Protein AF-A0A367YNB9-F1 (afdb_monomer_lite)

Structure (mmCIF, N/CA/C/O backbone):
data_AF-A0A367YNB9-F1
#
_entry.id   AF-A0A367YNB9-F1
#
loop_
_atom_site.group_PDB
_atom_site.id
_atom_site.type_symbol
_atom_site.label_atom_id
_atom_site.label_alt_id
_atom_site.label_comp_id
_atom_site.label_asym_id
_atom_site.label_entity_id
_atom_site.label_seq_id
_atom_site.pdbx_PDB_ins_code
_atom_site.Cartn_x
_atom_site.Cartn_y
_atom_site.Cartn_z
_atom_site.occupancy
_atom_site.B_iso_or_equiv
_atom_site.auth_seq_id
_atom_site.auth_comp_id
_atom_site.auth_asym_id
_atom_site.auth_atom_id
_atom_site.pdbx_PDB_model_num
ATOM 1 N N . MET A 1 1 ? 19.476 29.560 4.491 1.00 48.59 1 MET A N 1
ATOM 2 C CA . MET A 1 1 ? 20.152 30.150 5.664 1.00 48.59 1 MET A CA 1
ATOM 3 C C . MET A 1 1 ? 20.779 29.002 6.410 1.00 48.59 1 MET A C 1
ATOM 5 O O . MET A 1 1 ? 20.059 28.235 7.044 1.00 48.59 1 MET A O 1
ATOM 9 N N . ASP A 1 2 ? 22.082 28.832 6.227 1.00 73.50 2 ASP A N 1
ATOM 10 C CA . ASP A 1 2 ? 22.815 27.704 6.781 1.00 73.50 2 ASP A CA 1
ATOM 11 C C . ASP A 1 2 ? 22.924 27.875 8.285 1.00 73.50 2 ASP A C 1
ATOM 13 O O . ASP A 1 2 ? 23.473 28.854 8.784 1.00 73.50 2 ASP A O 1
ATOM 17 N N . LYS A 1 3 ? 22.369 26.911 9.021 1.00 81.62 3 LYS A N 1
ATOM 18 C CA . LYS A 1 3 ? 22.333 26.918 10.492 1.00 81.62 3 LYS A CA 1
ATOM 19 C C . LYS A 1 3 ? 23.737 26.996 11.117 1.00 81.62 3 LYS A C 1
ATOM 21 O O . LYS A 1 3 ? 23.858 27.280 12.303 1.00 81.62 3 LYS A O 1
ATOM 26 N N . TYR A 1 4 ? 24.772 26.754 10.316 1.00 80.88 4 TYR A N 1
ATOM 27 C CA . TYR A 1 4 ? 26.161 26.572 10.716 1.00 80.88 4 TYR A CA 1
ATOM 28 C C . TYR A 1 4 ? 27.065 27.775 10.402 1.00 80.88 4 TYR A C 1
ATOM 30 O O . TYR A 1 4 ? 28.207 27.803 10.844 1.00 80.88 4 TYR A O 1
ATOM 38 N N . SER A 1 5 ? 26.572 28.808 9.704 1.00 78.06 5 SER A N 1
ATOM 39 C CA . SER A 1 5 ? 27.396 29.952 9.274 1.00 78.06 5 SER A CA 1
ATOM 40 C C . SER A 1 5 ? 27.831 30.895 10.407 1.00 78.06 5 SER A C 1
ATOM 42 O O . SER A 1 5 ? 28.688 31.747 10.200 1.00 78.06 5 SER A O 1
ATOM 44 N N . GLY A 1 6 ? 27.206 30.794 11.585 1.00 81.00 6 GLY A N 1
ATOM 45 C CA . GLY A 1 6 ? 27.506 31.620 12.762 1.00 81.00 6 GLY A CA 1
ATOM 46 C C . GLY A 1 6 ? 28.424 30.955 13.791 1.00 81.00 6 GLY A C 1
ATOM 47 O O . GLY A 1 6 ? 28.689 31.554 14.832 1.00 81.00 6 GLY A O 1
ATOM 48 N N . LEU A 1 7 ? 28.871 29.724 13.537 1.00 83.19 7 LEU A N 1
ATOM 49 C CA . LEU A 1 7 ? 29.737 28.976 14.444 1.00 83.19 7 LEU A CA 1
ATOM 50 C C . LEU A 1 7 ? 31.201 29.109 13.981 1.00 83.19 7 LEU A C 1
ATOM 52 O O . LEU A 1 7 ? 31.482 28.813 12.818 1.00 83.19 7 LEU A O 1
ATOM 56 N N . PRO A 1 8 ? 32.136 29.555 14.844 1.00 80.56 8 PRO A N 1
ATOM 57 C CA . PRO A 1 8 ? 33.562 29.425 14.559 1.00 80.56 8 PRO A CA 1
ATOM 58 C C . PRO A 1 8 ? 33.951 27.934 14.536 1.00 80.56 8 PRO A C 1
ATOM 60 O O . PRO A 1 8 ? 33.336 27.132 15.235 1.00 80.56 8 PRO A O 1
ATOM 63 N N . ASP A 1 9 ? 34.954 27.581 13.730 1.00 72.38 9 ASP A N 1
ATOM 64 C CA . ASP A 1 9 ? 35.508 26.222 13.555 1.00 72.38 9 ASP A CA 1
ATOM 65 C C . ASP A 1 9 ? 34.656 25.199 12.769 1.00 72.38 9 ASP A C 1
ATOM 67 O O . ASP A 1 9 ? 34.918 23.999 12.839 1.00 72.38 9 ASP A O 1
ATOM 71 N N . ILE A 1 10 ? 33.679 25.638 11.962 1.00 78.88 10 ILE A N 1
ATOM 72 C CA . ILE A 1 10 ? 33.061 24.771 10.941 1.00 78.88 10 ILE A CA 1
ATOM 73 C C . ILE A 1 10 ? 33.754 24.993 9.597 1.00 78.88 10 ILE A C 1
ATOM 75 O O . ILE A 1 10 ? 33.619 26.051 8.980 1.00 78.88 10 ILE A O 1
ATOM 79 N N . ASP A 1 11 ? 34.491 23.977 9.151 1.00 76.19 11 ASP A N 1
ATOM 80 C CA . ASP A 1 11 ? 35.092 23.941 7.822 1.00 76.19 11 ASP A CA 1
ATOM 81 C C . ASP A 1 11 ? 34.001 23.723 6.761 1.00 76.19 11 ASP A C 1
ATOM 83 O O . ASP A 1 11 ? 33.435 22.640 6.647 1.00 76.19 11 ASP A O 1
ATOM 87 N N . GLN A 1 12 ? 33.678 24.782 6.015 1.00 74.44 12 GLN A N 1
ATOM 88 C CA . GLN A 1 12 ? 32.716 24.753 4.902 1.00 74.44 12 GLN A CA 1
ATOM 89 C C . GLN A 1 12 ? 33.376 24.393 3.561 1.00 74.44 12 GLN A C 1
ATOM 91 O O . GLN A 1 12 ? 32.679 24.250 2.560 1.00 74.44 12 GLN A O 1
ATOM 96 N N . ALA A 1 13 ? 34.711 24.320 3.514 1.00 76.38 13 ALA A N 1
ATOM 97 C CA . ALA A 1 13 ? 35.481 24.041 2.301 1.00 76.38 13 ALA A CA 1
ATOM 98 C C . ALA A 1 13 ? 36.065 22.619 2.282 1.00 76.38 13 ALA A C 1
ATOM 100 O O . ALA A 1 13 ? 36.524 22.158 1.235 1.00 76.38 13 ALA A O 1
ATOM 101 N N . GLY A 1 14 ? 36.068 21.937 3.428 1.00 79.00 14 GLY A N 1
ATOM 102 C CA . GLY A 1 14 ? 36.468 20.545 3.562 1.00 79.00 14 GLY A CA 1
ATOM 103 C C . GLY A 1 14 ? 35.518 19.587 2.844 1.00 79.00 14 GLY A C 1
ATOM 104 O O . GLY A 1 14 ? 34.318 19.826 2.723 1.00 79.00 14 GLY A O 1
ATOM 105 N N . GLN A 1 15 ? 36.068 18.473 2.368 1.00 81.00 15 GLN A N 1
ATOM 106 C CA . GLN A 1 15 ? 35.282 17.377 1.813 1.00 81.00 15 GLN A CA 1
ATOM 107 C C . GLN A 1 15 ? 34.388 16.772 2.908 1.00 81.00 15 GLN A C 1
ATOM 109 O O . GLN A 1 15 ? 34.887 16.324 3.938 1.00 81.00 15 GLN A O 1
ATOM 114 N N . GLU A 1 16 ? 33.071 16.751 2.682 1.00 81.94 16 GLU A N 1
ATOM 115 C CA . GLU A 1 16 ? 32.095 16.274 3.675 1.00 81.94 16 GLU A CA 1
ATOM 116 C C . GLU A 1 16 ? 32.156 14.752 3.890 1.00 81.94 16 GLU A C 1
ATOM 118 O O . GLU A 1 16 ? 31.913 14.269 4.996 1.00 81.94 16 GLU A O 1
ATOM 123 N N . VAL A 1 17 ? 32.495 13.991 2.842 1.00 86.50 17 VAL A N 1
ATOM 124 C CA . VAL A 1 17 ? 32.496 12.522 2.855 1.00 86.50 17 VAL A CA 1
ATOM 125 C C . VAL A 1 17 ? 33.832 11.992 2.335 1.00 86.50 17 VAL A C 1
ATOM 127 O O . VAL A 1 17 ? 34.177 12.187 1.169 1.00 86.50 17 VAL A O 1
ATOM 130 N N . PHE A 1 18 ? 34.578 11.306 3.205 1.00 86.38 18 PHE A N 1
ATOM 131 C CA . PHE A 1 18 ? 35.779 10.548 2.846 1.00 86.38 18 PHE A CA 1
ATOM 132 C C . PHE A 1 18 ? 35.412 9.071 2.711 1.00 86.38 18 PHE A C 1
ATOM 134 O O . PHE A 1 18 ? 35.395 8.335 3.698 1.00 86.38 18 PHE A O 1
ATOM 141 N N . GLU A 1 19 ? 35.105 8.651 1.489 1.00 84.38 19 GLU A N 1
ATOM 142 C CA . GLU A 1 19 ? 34.777 7.265 1.161 1.00 84.38 19 GLU A CA 1
ATOM 143 C C . GLU A 1 19 ? 35.883 6.603 0.332 1.00 84.38 19 GLU A C 1
ATOM 145 O O . GLU A 1 19 ? 36.639 7.257 -0.392 1.00 84.38 19 GLU A O 1
ATOM 150 N N . SER A 1 20 ? 36.021 5.284 0.482 1.00 84.06 20 SER A N 1
ATOM 151 C CA . SER A 1 20 ? 36.833 4.475 -0.426 1.00 84.06 20 SER A CA 1
ATOM 152 C C . SER A 1 20 ? 36.197 4.476 -1.814 1.00 84.06 20 SER A C 1
ATOM 154 O O . SER A 1 20 ? 34.976 4.441 -1.904 1.00 84.06 20 SER A O 1
ATOM 156 N N . SER A 1 21 ? 37.017 4.479 -2.874 1.00 82.19 21 SER A N 1
ATOM 157 C CA . SER A 1 21 ? 36.552 4.402 -4.268 1.00 82.19 21 SER A CA 1
ATOM 158 C C . SER A 1 21 ? 35.461 3.346 -4.424 1.00 82.19 21 SER A C 1
ATOM 160 O O . SER A 1 21 ? 35.687 2.193 -4.052 1.00 82.19 21 SER A O 1
ATOM 162 N N . ASP A 1 22 ? 34.329 3.742 -5.006 1.00 75.62 22 ASP A N 1
ATOM 163 C CA . ASP A 1 22 ? 33.218 2.850 -5.327 1.00 75.62 22 ASP A CA 1
ATOM 164 C C . ASP A 1 22 ? 33.636 1.946 -6.496 1.00 75.62 22 ASP A C 1
ATOM 166 O O . ASP A 1 22 ? 33.437 2.239 -7.673 1.00 75.62 22 ASP A O 1
ATOM 170 N N . VAL A 1 23 ? 34.407 0.908 -6.175 1.00 77.00 23 VAL A N 1
ATOM 171 C CA . VAL A 1 23 ? 34.697 -0.182 -7.098 1.00 77.00 23 VAL A CA 1
ATOM 172 C C . VAL A 1 23 ? 33.534 -1.140 -6.942 1.00 77.00 23 VAL A C 1
ATOM 174 O O . VAL A 1 23 ? 33.472 -1.866 -5.947 1.00 77.00 23 VAL A O 1
ATOM 177 N N . GLU A 1 24 ? 32.625 -1.127 -7.916 1.00 63.50 24 GLU A N 1
ATOM 178 C CA . GLU A 1 24 ? 31.589 -2.145 -8.034 1.00 63.50 24 GLU A CA 1
ATOM 179 C C . GLU A 1 24 ? 32.282 -3.508 -8.119 1.00 63.50 24 GLU A C 1
ATOM 181 O O . GLU A 1 24 ? 32.799 -3.931 -9.152 1.00 63.50 24 GLU A O 1
ATOM 186 N N . SER A 1 25 ? 32.360 -4.190 -6.979 1.00 65.25 25 SER A N 1
ATOM 187 C CA . SER A 1 25 ? 32.562 -5.626 -6.975 1.00 65.25 25 SER A CA 1
ATOM 188 C C . SER A 1 25 ? 31.221 -6.183 -7.407 1.00 65.25 25 SER A C 1
ATOM 190 O O . SER A 1 25 ? 30.333 -6.353 -6.575 1.00 65.25 25 SER A O 1
ATOM 192 N N . GLU A 1 26 ? 31.046 -6.360 -8.720 1.00 64.50 26 GLU A N 1
ATOM 193 C CA . GLU A 1 26 ? 29.946 -7.142 -9.276 1.00 64.50 26 GLU A CA 1
ATOM 194 C C . GLU A 1 26 ? 29.940 -8.475 -8.518 1.00 64.50 26 GLU A C 1
ATOM 196 O O . GLU A 1 26 ? 30.780 -9.354 -8.725 1.00 64.50 26 GLU A O 1
ATOM 201 N N . LEU A 1 27 ? 29.056 -8.578 -7.526 1.00 61.53 27 LEU A N 1
ATOM 202 C CA . LEU A 1 27 ? 28.733 -9.825 -6.867 1.00 61.53 27 LEU A CA 1
ATOM 203 C C . LEU A 1 27 ? 27.979 -10.621 -7.920 1.00 61.53 27 LEU A C 1
ATOM 205 O O . LEU A 1 27 ? 26.754 -10.545 -7.995 1.00 61.53 27 LEU A O 1
ATOM 209 N N . ASP A 1 28 ? 28.727 -11.344 -8.754 1.00 66.06 28 ASP A N 1
ATOM 210 C CA . ASP A 1 28 ? 28.178 -12.433 -9.545 1.00 66.06 28 ASP A CA 1
ATOM 211 C C . ASP A 1 28 ? 27.336 -13.268 -8.584 1.00 66.06 28 ASP A C 1
ATOM 213 O O . ASP A 1 28 ? 27.850 -13.852 -7.618 1.00 66.06 28 ASP A O 1
ATOM 217 N N . LEU A 1 29 ? 26.016 -13.245 -8.798 1.00 68.50 29 LEU A N 1
ATOM 218 C CA . LEU A 1 29 ? 25.096 -14.075 -8.039 1.00 68.50 29 LEU A CA 1
ATOM 219 C C . LEU A 1 29 ? 25.652 -15.499 -8.097 1.00 68.50 29 LEU A C 1
ATOM 221 O O . LEU A 1 29 ? 26.023 -15.940 -9.190 1.00 68.50 29 LEU A O 1
ATOM 225 N N . PRO A 1 30 ? 25.759 -16.206 -6.957 1.00 66.19 30 PRO A N 1
ATOM 226 C CA . PRO A 1 30 ? 26.297 -17.553 -6.945 1.00 66.19 30 PRO A CA 1
ATOM 227 C C . PRO A 1 30 ? 25.593 -18.367 -8.024 1.00 66.19 30 PRO A C 1
ATOM 229 O O . PRO A 1 30 ? 24.380 -18.564 -7.951 1.00 66.19 30 PRO A O 1
ATOM 232 N N . VAL A 1 31 ? 26.349 -18.777 -9.047 1.00 67.25 31 VAL A N 1
ATOM 233 C CA . VAL A 1 31 ? 25.836 -19.636 -10.111 1.00 67.25 31 VAL A CA 1
ATOM 234 C C . VAL A 1 31 ? 25.240 -20.848 -9.416 1.00 67.25 31 VAL A C 1
ATOM 236 O O . VAL A 1 31 ? 25.939 -21.544 -8.673 1.00 67.25 31 VAL A O 1
ATOM 239 N N . GLU A 1 32 ? 23.934 -21.033 -9.597 1.00 69.31 32 GLU A N 1
ATOM 240 C CA . GLU A 1 32 ? 23.189 -22.147 -9.030 1.00 69.31 32 GLU A CA 1
ATOM 241 C C . GLU A 1 32 ? 23.969 -23.432 -9.318 1.00 69.31 32 GLU A C 1
ATOM 243 O O . GLU A 1 32 ? 24.394 -23.670 -10.455 1.00 69.31 32 GLU A O 1
ATOM 248 N N . ALA A 1 33 ? 24.276 -24.188 -8.259 1.00 70.88 33 ALA A N 1
ATOM 249 C CA . ALA A 1 33 ? 25.186 -25.319 -8.357 1.00 70.88 33 ALA A CA 1
ATOM 250 C C . ALA A 1 33 ? 24.721 -26.247 -9.495 1.00 70.88 33 ALA A C 1
ATOM 252 O O . ALA A 1 33 ? 23.533 -26.576 -9.555 1.00 70.88 33 ALA A O 1
ATOM 253 N N . PRO A 1 34 ? 25.618 -26.657 -10.412 1.00 71.06 34 PRO A N 1
ATOM 254 C CA . PRO A 1 34 ? 25.225 -27.475 -11.549 1.00 71.06 34 PRO A CA 1
ATOM 255 C C . PRO A 1 34 ? 24.565 -28.759 -11.050 1.00 71.06 34 PRO A C 1
ATOM 257 O O . PRO A 1 34 ? 25.009 -29.340 -10.056 1.00 71.06 34 PRO A O 1
ATOM 260 N N . ALA A 1 35 ? 23.505 -29.185 -11.742 1.00 69.31 35 ALA A N 1
ATOM 261 C CA . ALA A 1 35 ? 22.754 -30.388 -11.404 1.00 69.31 35 ALA A CA 1
ATOM 262 C C . ALA A 1 35 ? 23.715 -31.564 -11.168 1.00 69.31 35 ALA A C 1
ATOM 264 O O . ALA A 1 35 ? 24.440 -31.988 -12.070 1.00 69.31 35 ALA A O 1
ATOM 265 N N . VAL A 1 36 ? 23.754 -32.049 -9.927 1.00 78.69 36 VAL A N 1
ATOM 266 C CA . VAL A 1 36 ? 24.626 -33.150 -9.518 1.00 78.69 36 VAL A CA 1
ATOM 267 C C . VAL A 1 36 ? 24.095 -34.440 -10.144 1.00 78.69 36 VAL A C 1
ATOM 269 O O . VAL A 1 36 ? 22.930 -34.785 -9.949 1.00 78.69 36 VAL A O 1
ATOM 272 N N . GLU A 1 37 ? 24.940 -35.167 -10.882 1.00 76.50 37 GLU A N 1
ATOM 273 C CA . GLU A 1 37 ? 24.600 -36.502 -11.391 1.00 76.50 37 GLU A CA 1
ATOM 274 C C . GLU A 1 37 ? 24.197 -37.419 -10.221 1.00 76.50 37 GLU A C 1
ATOM 276 O O . GLU A 1 37 ? 24.986 -37.667 -9.309 1.00 76.50 37 GLU A O 1
ATOM 281 N N . GLY A 1 38 ? 22.952 -37.907 -10.242 1.00 77.38 38 GLY A N 1
ATOM 282 C CA . GLY A 1 38 ? 22.366 -38.742 -9.185 1.00 77.38 38 GLY A CA 1
ATOM 283 C C . GLY A 1 38 ? 21.347 -38.038 -8.280 1.00 77.38 38 GLY A C 1
ATOM 284 O O . GLY A 1 38 ? 20.789 -38.695 -7.403 1.00 77.38 38 GLY A O 1
ATOM 285 N N . VAL A 1 39 ? 21.083 -36.742 -8.483 1.00 77.62 39 VAL A N 1
ATOM 286 C CA . VAL A 1 39 ? 19.990 -36.012 -7.821 1.00 77.62 39 VAL A CA 1
ATOM 287 C C . VAL A 1 39 ? 18.873 -35.736 -8.828 1.00 77.62 39 VAL A C 1
ATOM 289 O O . VAL A 1 39 ? 19.052 -34.944 -9.754 1.00 77.62 39 VAL A O 1
ATOM 292 N N . ASP A 1 40 ? 17.714 -36.367 -8.629 1.00 77.25 40 ASP A N 1
ATOM 293 C CA . ASP A 1 40 ? 16.501 -36.060 -9.390 1.00 77.25 40 ASP A CA 1
ATOM 294 C C . ASP A 1 40 ? 15.943 -34.704 -8.933 1.00 77.25 40 ASP A C 1
ATOM 296 O O . ASP A 1 40 ? 15.392 -34.566 -7.840 1.00 77.25 40 ASP A O 1
ATOM 300 N N . ASN A 1 41 ? 16.101 -33.684 -9.779 1.00 76.50 41 ASN A N 1
ATOM 301 C CA . ASN A 1 41 ? 15.554 -32.341 -9.568 1.00 76.50 41 ASN A CA 1
ATOM 302 C C . ASN A 1 41 ? 14.176 -32.212 -10.232 1.00 76.50 41 ASN A C 1
ATOM 304 O O . ASN A 1 41 ? 13.963 -31.364 -11.104 1.00 76.50 41 ASN A O 1
ATOM 308 N N . ASP A 1 42 ? 13.245 -33.083 -9.849 1.00 79.94 42 ASP A N 1
ATOM 309 C CA . ASP A 1 42 ? 11.884 -33.033 -10.372 1.00 79.94 42 ASP A CA 1
ATOM 310 C C . ASP A 1 42 ? 11.181 -31.755 -9.900 1.00 79.94 42 ASP A C 1
ATOM 312 O O . ASP A 1 42 ? 11.041 -31.480 -8.705 1.00 79.94 42 ASP A O 1
ATOM 316 N N . LYS A 1 43 ? 10.717 -30.950 -10.861 1.00 80.06 43 LYS A N 1
ATOM 317 C CA . LYS A 1 43 ? 9.913 -29.761 -10.573 1.00 80.06 43 LYS A CA 1
ATOM 318 C C . LYS A 1 43 ? 8.519 -30.201 -10.144 1.00 80.06 43 LYS A C 1
ATOM 320 O O . LYS A 1 43 ? 7.787 -30.817 -10.916 1.00 80.06 43 LYS A O 1
ATOM 325 N N . ILE A 1 44 ? 8.144 -29.853 -8.918 1.00 82.25 44 ILE A N 1
ATOM 326 C CA . ILE A 1 44 ? 6.800 -30.110 -8.406 1.00 82.25 44 ILE A CA 1
ATOM 327 C C . ILE A 1 44 ? 5.838 -29.117 -9.059 1.00 82.25 44 ILE A C 1
ATOM 329 O O . ILE A 1 44 ? 5.890 -27.917 -8.791 1.00 82.25 44 ILE A O 1
ATOM 333 N N . ASP A 1 45 ? 4.938 -29.625 -9.897 1.00 85.50 45 ASP A N 1
ATOM 334 C CA . ASP A 1 45 ? 3.799 -28.855 -10.388 1.00 85.50 45 ASP A CA 1
ATOM 335 C C . ASP A 1 45 ? 2.760 -28.728 -9.262 1.00 85.50 45 ASP A C 1
ATOM 337 O O . ASP A 1 45 ? 2.133 -29.709 -8.836 1.00 85.50 45 ASP A O 1
ATOM 341 N N . ILE A 1 46 ? 2.620 -27.506 -8.747 1.00 86.31 46 ILE A N 1
ATOM 342 C CA . ILE A 1 46 ? 1.749 -27.175 -7.616 1.00 86.31 46 ILE A CA 1
ATOM 343 C C . ILE A 1 46 ? 0.281 -27.418 -7.978 1.00 86.31 46 ILE A C 1
ATOM 345 O O . ILE A 1 46 ? -0.464 -27.937 -7.148 1.00 86.31 46 ILE A O 1
ATOM 349 N N . GLU A 1 47 ? -0.140 -27.129 -9.209 1.00 84.06 47 GLU A N 1
ATOM 350 C CA . GLU A 1 47 ? -1.540 -27.265 -9.624 1.00 84.06 47 GLU A CA 1
ATOM 351 C C . GLU A 1 47 ? -1.925 -28.737 -9.812 1.00 84.06 47 GLU A C 1
ATOM 353 O O . GLU A 1 47 ? -2.971 -29.197 -9.333 1.00 84.06 47 GLU A O 1
ATOM 358 N N . GLN A 1 48 ? -1.038 -29.537 -10.409 1.00 85.06 48 GLN A N 1
ATOM 359 C CA . GLN A 1 48 ? -1.233 -30.989 -10.477 1.00 85.06 48 GLN A CA 1
ATOM 360 C C . GLN A 1 48 ? -1.207 -31.640 -9.093 1.00 85.06 48 GLN A C 1
ATOM 362 O O . GLN A 1 48 ? -1.977 -32.560 -8.817 1.00 85.06 48 GLN A O 1
ATOM 367 N N . SER A 1 49 ? -0.345 -31.165 -8.199 1.00 83.50 49 SER A N 1
ATOM 368 C CA . SER A 1 49 ? -0.294 -31.666 -6.825 1.00 83.50 49 SER A CA 1
ATOM 369 C C . SER A 1 49 ? -1.576 -31.308 -6.073 1.00 83.50 49 SER A C 1
ATOM 371 O O . SER A 1 49 ? -2.194 -32.173 -5.453 1.00 83.50 49 SER A O 1
ATOM 373 N N . LYS A 1 50 ? -2.052 -30.067 -6.201 1.00 83.31 50 LYS A N 1
ATOM 374 C CA . LYS A 1 50 ? -3.292 -29.589 -5.585 1.00 83.31 50 LYS A CA 1
ATOM 375 C C . LYS A 1 50 ? -4.500 -30.402 -6.034 1.00 83.31 50 LYS A C 1
ATOM 377 O O . LYS A 1 50 ? -5.280 -30.829 -5.195 1.00 83.31 50 LYS A O 1
ATOM 382 N N . THR A 1 51 ? -4.636 -30.688 -7.326 1.00 79.88 51 THR A N 1
ATOM 383 C CA . THR A 1 51 ? -5.743 -31.517 -7.839 1.00 79.88 51 THR A CA 1
ATOM 384 C C . THR A 1 51 ? -5.673 -32.967 -7.356 1.00 79.88 51 THR A C 1
ATOM 386 O O . THR A 1 51 ? -6.703 -33.547 -7.002 1.00 79.88 51 THR A O 1
ATOM 389 N N . ARG A 1 52 ? -4.469 -33.550 -7.275 1.00 79.06 52 ARG A N 1
ATOM 390 C CA . ARG A 1 52 ? -4.255 -34.904 -6.733 1.00 79.06 52 ARG A CA 1
ATOM 391 C C . ARG A 1 52 ? -4.619 -35.002 -5.252 1.00 79.06 52 ARG A C 1
ATOM 393 O O . ARG A 1 52 ? -5.256 -35.976 -4.854 1.00 79.06 52 ARG A O 1
ATOM 400 N N . PHE A 1 53 ? -4.249 -34.004 -4.454 1.00 79.75 53 PHE A N 1
ATOM 401 C CA . PHE A 1 53 ? -4.481 -34.010 -3.009 1.00 79.75 53 PHE A CA 1
ATOM 402 C C . PHE A 1 53 ? -5.813 -33.380 -2.582 1.00 79.75 53 PHE A C 1
ATOM 404 O O . PHE A 1 53 ? -6.233 -33.622 -1.458 1.00 79.75 53 PHE A O 1
ATOM 411 N N . ALA A 1 54 ? -6.525 -32.669 -3.463 1.00 77.31 54 ALA A N 1
ATOM 412 C CA . ALA A 1 54 ? -7.808 -32.026 -3.146 1.00 77.31 54 ALA A CA 1
ATOM 413 C C . ALA A 1 54 ? -8.859 -32.993 -2.574 1.00 77.31 54 ALA A C 1
ATOM 415 O O . ALA A 1 54 ? -9.630 -32.614 -1.706 1.00 77.31 54 ALA A O 1
ATOM 416 N N . HIS A 1 55 ? -8.860 -34.248 -3.033 1.00 71.75 55 HIS A N 1
ATOM 417 C CA . HIS A 1 55 ? -9.841 -35.265 -2.630 1.00 71.75 55 HIS A CA 1
ATOM 418 C C . HIS A 1 55 ? -9.292 -36.247 -1.580 1.00 71.75 55 HIS A C 1
ATOM 420 O O . HIS A 1 55 ? -9.899 -37.289 -1.326 1.00 71.75 55 HIS A O 1
ATOM 426 N N . SER A 1 56 ? -8.098 -35.980 -1.045 1.00 78.44 56 SER A N 1
ATOM 427 C CA . SER A 1 56 ? -7.438 -36.825 -0.050 1.00 78.44 56 SER A CA 1
ATOM 428 C C . SER A 1 56 ? -7.663 -36.229 1.335 1.00 78.44 56 SER A C 1
ATOM 430 O O . SER A 1 56 ? -7.024 -35.243 1.689 1.00 78.44 56 SER A O 1
ATOM 432 N N . GLU A 1 57 ? -8.552 -36.830 2.123 1.00 71.62 57 GLU A N 1
ATOM 433 C CA . GLU A 1 57 ? -8.799 -36.414 3.506 1.00 71.62 57 GLU A CA 1
ATOM 434 C C . GLU A 1 57 ? -8.138 -37.392 4.486 1.00 71.62 57 GLU A C 1
ATOM 436 O O . GLU A 1 57 ? -8.106 -38.610 4.271 1.00 71.62 57 GLU A O 1
ATOM 441 N N . ILE A 1 58 ? -7.595 -36.847 5.575 1.00 72.44 58 ILE A N 1
ATOM 442 C CA . ILE A 1 58 ? -7.077 -37.619 6.704 1.00 72.44 58 ILE A CA 1
ATOM 443 C C . ILE A 1 58 ? -8.258 -37.877 7.649 1.00 72.44 58 ILE A C 1
ATOM 445 O O . ILE A 1 58 ? -8.706 -36.969 8.342 1.00 72.44 58 ILE A O 1
ATOM 449 N N . ILE A 1 59 ? -8.769 -39.112 7.661 1.00 64.19 59 ILE A N 1
ATOM 450 C CA . ILE A 1 59 ? -10.067 -39.465 8.276 1.00 64.19 59 ILE A CA 1
ATOM 451 C C . ILE A 1 59 ? -10.060 -39.378 9.807 1.00 64.19 59 ILE A C 1
ATOM 453 O O . ILE A 1 59 ? -11.095 -39.163 10.433 1.00 64.19 59 ILE A O 1
ATOM 457 N N . ASP A 1 60 ? -8.908 -39.586 10.434 1.00 62.50 60 ASP A N 1
ATOM 458 C CA . ASP A 1 60 ? -8.804 -39.658 11.887 1.00 62.50 60 ASP A CA 1
ATOM 459 C C . ASP A 1 60 ? -7.771 -38.633 12.355 1.00 62.50 60 ASP A C 1
ATOM 461 O O . ASP A 1 60 ? -6.722 -38.491 11.737 1.00 62.50 60 ASP A O 1
ATOM 465 N N . SER A 1 61 ? -8.074 -37.874 13.403 1.00 60.72 61 SER A N 1
ATOM 466 C CA . SER A 1 61 ? -7.128 -36.988 14.106 1.00 60.72 61 SER A CA 1
ATOM 467 C C . SER A 1 61 ? -7.066 -37.304 15.603 1.00 60.72 61 SER A C 1
ATOM 469 O O . SER A 1 61 ? -6.349 -36.638 16.344 1.00 60.72 61 SER A O 1
ATOM 471 N N . SER A 1 62 ? -7.813 -38.311 16.070 1.00 60.00 62 SER A N 1
ATOM 472 C CA . SER A 1 62 ? -8.097 -38.512 17.495 1.00 60.00 62 SER A CA 1
ATOM 473 C C . SER A 1 62 ? -7.605 -39.842 18.072 1.00 60.00 62 SER A C 1
ATOM 475 O O . SER A 1 62 ? -7.519 -39.959 19.293 1.00 60.00 62 SER A O 1
ATOM 477 N N . ALA A 1 63 ? -7.236 -40.823 17.240 1.00 58.47 63 ALA A N 1
ATOM 478 C CA . ALA A 1 63 ? -6.829 -42.158 17.697 1.00 58.47 63 ALA A CA 1
ATOM 479 C C . ALA A 1 63 ? -5.350 -42.517 17.435 1.00 58.47 63 ALA A C 1
ATOM 481 O O . ALA A 1 63 ? -5.010 -43.701 17.333 1.00 58.47 63 ALA A O 1
ATOM 482 N N . TYR A 1 64 ? -4.451 -41.531 17.333 1.00 62.47 64 TYR A N 1
ATOM 483 C CA . TYR A 1 64 ? -3.026 -41.808 17.126 1.00 62.47 64 TYR A CA 1
ATOM 484 C C . TYR A 1 64 ? -2.254 -41.876 18.436 1.00 62.47 64 TYR A C 1
ATOM 486 O O . TYR A 1 64 ? -2.193 -40.922 19.208 1.00 62.47 64 TYR A O 1
ATOM 494 N N . ASP A 1 65 ? -1.624 -43.025 18.643 1.00 61.75 65 ASP A N 1
ATOM 495 C CA . ASP A 1 65 ? -0.700 -43.275 19.732 1.00 61.75 65 ASP A CA 1
ATOM 496 C C . ASP A 1 65 ? 0.723 -43.369 19.159 1.00 61.75 65 ASP A C 1
ATOM 498 O O . ASP A 1 65 ? 1.070 -44.348 18.497 1.00 61.75 65 ASP A O 1
ATOM 502 N N . PHE A 1 66 ? 1.540 -42.335 19.387 1.00 66.69 66 PHE A N 1
ATOM 503 C CA . PHE A 1 66 ? 2.965 -42.318 19.030 1.00 66.69 66 PHE A CA 1
ATOM 504 C C . PHE A 1 66 ? 3.855 -42.940 20.122 1.00 66.69 66 PHE A C 1
ATOM 506 O O . PHE A 1 66 ? 5.079 -42.869 20.024 1.00 66.69 66 PHE A O 1
ATOM 513 N N . LEU A 1 67 ? 3.287 -43.586 21.151 1.00 69.44 67 LEU A N 1
ATOM 514 C CA . LEU A 1 67 ? 4.032 -44.199 22.262 1.00 69.44 67 LEU A CA 1
ATOM 515 C C . LEU A 1 67 ? 4.788 -45.490 21.870 1.00 69.44 67 LEU A C 1
ATOM 517 O O . LEU A 1 67 ? 5.201 -46.257 22.737 1.00 69.44 67 LEU A O 1
ATOM 521 N N . GLY A 1 68 ? 5.015 -45.734 20.574 1.00 61.41 68 GLY A N 1
ATOM 522 C CA . GLY A 1 68 ? 5.962 -46.746 20.092 1.00 61.41 68 GLY A CA 1
ATOM 523 C C . GLY A 1 68 ? 5.508 -48.199 20.253 1.00 61.41 68 GLY A C 1
ATOM 524 O O . GLY A 1 68 ? 6.341 -49.107 20.255 1.00 61.41 68 GLY A O 1
ATOM 525 N N . ASN A 1 69 ? 4.202 -48.456 20.382 1.00 68.12 69 ASN A N 1
ATOM 526 C CA . ASN A 1 69 ? 3.686 -49.821 20.445 1.00 68.12 69 ASN A CA 1
ATOM 527 C C . ASN A 1 69 ? 3.739 -50.496 19.060 1.00 68.12 69 ASN A C 1
ATOM 529 O O . ASN A 1 69 ? 2.836 -50.346 18.240 1.00 68.12 69 ASN A O 1
ATOM 533 N N . VAL A 1 70 ? 4.776 -51.305 18.834 1.00 62.00 70 VAL A N 1
ATOM 534 C CA . VAL A 1 70 ? 5.024 -52.110 17.616 1.00 62.00 70 VAL A CA 1
ATOM 535 C C . VAL A 1 70 ? 3.898 -53.081 17.225 1.00 62.00 70 VAL A C 1
ATOM 537 O O . VAL A 1 70 ? 3.927 -53.639 16.132 1.00 62.00 70 VAL A O 1
ATOM 540 N N . SER A 1 71 ? 2.887 -53.278 18.077 1.00 67.19 71 SER A N 1
ATOM 541 C CA . SER A 1 71 ? 1.731 -54.138 17.780 1.00 67.19 71 SER A CA 1
ATOM 542 C C . SER A 1 71 ? 0.700 -53.477 16.854 1.00 67.19 71 SER A C 1
ATOM 544 O O . SER A 1 71 ? -0.175 -54.165 16.330 1.00 67.19 71 SER A O 1
ATOM 546 N N . ARG A 1 72 ? 0.764 -52.152 16.665 1.00 60.88 72 ARG A N 1
ATOM 547 C CA . ARG A 1 72 ? -0.116 -51.397 15.766 1.00 60.88 72 ARG A CA 1
ATOM 548 C C . ARG A 1 72 ? 0.745 -50.554 14.825 1.00 60.88 72 ARG A C 1
ATOM 550 O O . ARG A 1 72 ? 1.339 -49.573 15.261 1.00 60.88 72 ARG A O 1
ATOM 557 N N . LEU A 1 73 ? 0.819 -50.915 13.540 1.00 58.06 73 LEU A N 1
ATOM 558 C CA . LEU A 1 73 ? 1.317 -49.991 12.514 1.00 58.06 73 LEU A CA 1
ATOM 559 C C . LEU A 1 73 ? 0.258 -48.902 12.307 1.00 58.06 73 LEU A C 1
ATOM 561 O O . LEU A 1 73 ? -0.578 -48.996 11.414 1.00 58.06 73 LEU A O 1
ATOM 565 N N . ASN A 1 74 ? 0.262 -47.902 13.182 1.00 62.84 74 ASN A N 1
ATOM 566 C CA . ASN A 1 74 ? -0.637 -46.763 13.098 1.00 62.84 74 ASN A CA 1
ATOM 567 C C . ASN A 1 74 ? 0.075 -45.612 12.380 1.00 62.84 74 ASN A C 1
ATOM 569 O O . ASN A 1 74 ? 1.066 -45.079 12.872 1.00 62.84 74 ASN A O 1
ATOM 573 N N . GLY A 1 75 ? -0.451 -45.237 11.217 1.00 65.12 75 GLY A N 1
ATOM 574 C CA . GLY A 1 75 ? -0.158 -43.985 10.524 1.00 65.12 75 GLY A CA 1
ATOM 575 C C . GLY A 1 75 ? -1.469 -43.305 10.130 1.00 65.12 75 GLY A C 1
ATOM 576 O O . GLY A 1 75 ? -2.542 -43.880 10.319 1.00 65.12 75 GLY A O 1
ATOM 577 N N . TYR A 1 76 ? -1.391 -42.094 9.579 1.00 67.94 76 TYR A N 1
ATOM 578 C CA . TYR A 1 76 ? -2.569 -41.403 9.056 1.00 67.94 76 TYR A CA 1
ATOM 579 C C . TYR A 1 76 ? -3.242 -42.245 7.965 1.00 67.94 76 TYR A C 1
ATOM 581 O O . TYR A 1 76 ? -2.607 -42.598 6.969 1.00 67.94 76 TYR A O 1
ATOM 589 N N . HIS A 1 77 ? -4.522 -42.579 8.147 1.00 65.81 77 HIS A N 1
ATOM 590 C CA . HIS A 1 77 ? -5.296 -43.251 7.107 1.00 65.81 77 HIS A CA 1
ATOM 591 C C . HIS A 1 77 ? -5.880 -42.198 6.163 1.00 65.81 77 HIS A C 1
ATOM 593 O O . HIS A 1 77 ? -6.759 -41.424 6.545 1.00 65.81 77 HIS A O 1
ATOM 599 N N . VAL A 1 78 ? -5.352 -42.156 4.940 1.00 71.75 78 VAL A N 1
ATOM 600 C CA . VAL A 1 78 ? -5.851 -41.292 3.868 1.00 71.75 78 VAL A CA 1
ATOM 601 C C . VAL A 1 78 ? -6.889 -42.077 3.078 1.00 71.75 78 VAL A C 1
ATOM 603 O O . VAL A 1 78 ? -6.555 -43.102 2.479 1.00 71.75 78 VAL A O 1
ATOM 606 N N . SER A 1 79 ? -8.133 -41.601 3.048 1.00 71.56 79 SER A N 1
ATOM 607 C CA . SER A 1 79 ? -9.118 -42.081 2.076 1.00 71.56 79 SER A CA 1
ATOM 608 C C . SER A 1 79 ? -9.383 -41.023 1.030 1.00 71.56 79 SER A C 1
ATOM 610 O O . SER A 1 79 ? -9.422 -39.829 1.326 1.00 71.56 79 SER A O 1
ATOM 612 N N . ARG A 1 80 ? -9.651 -41.488 -0.187 1.00 70.81 80 ARG A N 1
ATOM 613 C CA . ARG A 1 80 ? -10.250 -40.645 -1.206 1.00 70.81 80 ARG A CA 1
ATOM 614 C C . ARG A 1 80 ? -11.738 -40.525 -0.901 1.00 70.81 80 ARG A C 1
ATOM 616 O O . ARG A 1 80 ? -12.447 -41.527 -0.971 1.00 70.81 80 ARG A O 1
ATOM 623 N N . VAL A 1 81 ? -12.178 -39.333 -0.522 1.00 70.56 81 VAL A N 1
ATOM 624 C CA . VAL A 1 81 ? -13.595 -39.054 -0.281 1.00 70.56 81 VAL A CA 1
ATOM 625 C C . VAL A 1 81 ? -14.237 -38.699 -1.618 1.00 70.56 81 VAL A C 1
ATOM 627 O O . VAL A 1 81 ? -13.677 -37.929 -2.402 1.00 70.56 81 VAL A O 1
ATOM 630 N N . ASP A 1 82 ? -15.385 -39.312 -1.908 1.00 67.75 82 ASP A N 1
ATOM 631 C CA . ASP A 1 82 ? -16.188 -38.921 -3.060 1.00 67.75 82 ASP A CA 1
ATOM 632 C C . ASP A 1 82 ? -16.767 -37.525 -2.815 1.00 67.75 82 ASP A C 1
ATOM 634 O O . ASP A 1 82 ? -17.300 -37.232 -1.747 1.00 67.75 82 ASP A O 1
ATOM 638 N N . GLU A 1 83 ? -16.664 -36.681 -3.835 1.00 70.06 83 GLU A N 1
ATOM 639 C CA . GLU A 1 83 ? -17.133 -35.297 -3.847 1.00 70.06 83 GLU A CA 1
ATOM 640 C C . GLU A 1 83 ? -18.521 -35.137 -3.202 1.00 70.06 83 GLU A C 1
ATOM 642 O O . GLU A 1 83 ? -19.493 -35.810 -3.586 1.00 70.06 83 GLU A O 1
ATOM 647 N N . THR A 1 84 ? -18.623 -34.213 -2.244 1.00 77.38 84 THR A N 1
ATOM 648 C CA . THR A 1 84 ? -19.900 -33.902 -1.588 1.00 77.38 84 THR A CA 1
ATOM 649 C C . THR A 1 84 ? -20.899 -33.330 -2.597 1.00 77.38 84 THR A C 1
ATOM 651 O O . THR A 1 84 ? -20.528 -32.803 -3.644 1.00 77.38 84 THR A O 1
ATOM 654 N N . VAL A 1 85 ? -22.203 -33.415 -2.312 1.00 76.38 85 VAL A N 1
ATOM 655 C CA . VAL A 1 85 ? -23.230 -32.880 -3.229 1.00 76.38 85 VAL A CA 1
ATOM 656 C C . VAL A 1 85 ? -23.024 -31.380 -3.484 1.00 76.38 85 VAL A C 1
ATOM 658 O O . VAL A 1 85 ? -23.195 -30.929 -4.610 1.00 76.38 85 VAL A O 1
ATOM 661 N N . GLU A 1 86 ? -22.608 -30.620 -2.471 1.00 75.81 86 GLU A N 1
ATOM 662 C CA . GLU A 1 86 ? -22.345 -29.180 -2.578 1.00 75.81 86 GLU A CA 1
ATOM 663 C C . GLU A 1 86 ? -21.089 -28.865 -3.402 1.00 75.81 86 GLU A C 1
ATOM 665 O O . GLU A 1 86 ? -21.102 -27.978 -4.260 1.00 75.81 86 GLU A O 1
ATOM 670 N N . GLU A 1 87 ? -20.022 -29.636 -3.205 1.00 75.50 87 GLU A N 1
ATOM 671 C CA . GLU A 1 87 ? -18.797 -29.523 -3.995 1.00 75.50 87 GLU A CA 1
ATOM 672 C C . GLU A 1 87 ? -19.046 -29.904 -5.460 1.00 75.50 87 GLU A C 1
ATOM 674 O O . GLU A 1 87 ? -18.640 -29.179 -6.366 1.00 75.50 87 GLU A O 1
ATOM 679 N N . LYS A 1 88 ? -19.851 -30.946 -5.697 1.00 80.88 88 LYS A N 1
ATOM 680 C CA . LYS A 1 88 ? -20.293 -31.371 -7.030 1.00 80.88 88 LYS A CA 1
ATOM 681 C C . LYS A 1 88 ? -21.092 -30.302 -7.742 1.00 80.88 88 LYS A C 1
ATOM 683 O O . LYS A 1 88 ? -20.862 -30.056 -8.925 1.00 80.88 88 LYS A O 1
ATOM 688 N N . LEU A 1 89 ? -22.002 -29.642 -7.031 1.00 80.56 89 LEU A N 1
ATOM 689 C CA . LEU A 1 89 ? -22.735 -28.501 -7.571 1.00 80.56 89 LEU A CA 1
ATOM 690 C C . LEU A 1 89 ? -21.780 -27.347 -7.906 1.00 80.56 89 LEU A C 1
ATOM 692 O O . LEU A 1 89 ? -21.921 -26.753 -8.970 1.00 80.56 89 LEU A O 1
ATOM 696 N N . SER A 1 90 ? -20.773 -27.090 -7.069 1.00 76.88 90 SER A N 1
ATOM 697 C CA . SER A 1 90 ? -19.785 -26.022 -7.280 1.00 76.88 90 SER A CA 1
ATOM 698 C C . SER A 1 90 ? -18.850 -26.297 -8.466 1.00 76.88 90 SER A C 1
ATOM 700 O O . SER A 1 90 ? -18.596 -25.407 -9.284 1.00 76.88 90 SER A O 1
ATOM 702 N N . ARG A 1 91 ? -18.387 -27.541 -8.642 1.00 82.12 91 ARG A N 1
ATOM 703 C CA . ARG A 1 91 ? -17.624 -27.935 -9.833 1.00 82.12 91 ARG A CA 1
ATOM 704 C C . ARG A 1 91 ? -18.477 -27.788 -11.086 1.00 82.12 91 ARG A C 1
ATOM 706 O O . ARG A 1 91 ? -18.041 -27.147 -12.032 1.00 82.12 91 ARG A O 1
ATOM 713 N N . ILE A 1 92 ? -19.707 -28.305 -11.076 1.00 84.12 92 ILE A N 1
ATOM 714 C CA . ILE A 1 92 ? -20.624 -28.194 -12.221 1.00 84.12 92 ILE A CA 1
ATOM 715 C C . ILE A 1 92 ? -20.896 -26.724 -12.570 1.00 84.12 92 ILE A C 1
ATOM 717 O O . ILE A 1 92 ? -20.930 -26.394 -13.752 1.00 84.12 92 ILE A O 1
ATOM 721 N N . THR A 1 93 ? -21.034 -25.822 -11.587 1.00 83.31 93 THR A N 1
ATOM 722 C CA . THR A 1 93 ? -21.172 -24.386 -11.885 1.00 83.31 93 THR A CA 1
ATOM 723 C C . THR A 1 93 ? -19.955 -23.815 -12.600 1.00 83.31 93 THR A C 1
ATOM 725 O O . THR A 1 93 ? -20.129 -23.079 -13.567 1.00 83.31 93 THR A O 1
ATOM 728 N N . ARG A 1 94 ? -18.741 -24.179 -12.169 1.00 83.06 94 ARG A N 1
ATOM 729 C CA . ARG A 1 94 ? -17.505 -23.683 -12.781 1.00 83.06 94 ARG A CA 1
ATOM 730 C C . ARG A 1 94 ? -17.318 -24.224 -14.196 1.00 83.06 94 ARG A C 1
ATOM 732 O O . ARG A 1 94 ? -16.998 -23.461 -15.092 1.00 83.06 94 ARG A O 1
ATOM 739 N N . GLU A 1 95 ? -17.578 -25.510 -14.408 1.00 83.44 95 GLU A N 1
ATOM 740 C CA . GLU A 1 95 ? -17.500 -26.141 -15.734 1.00 83.44 95 GLU A CA 1
ATOM 741 C C . GLU A 1 95 ? -18.524 -25.530 -16.709 1.00 83.44 95 GLU A C 1
ATOM 743 O O . GLU A 1 95 ? -18.219 -25.300 -17.874 1.00 83.44 95 GLU A O 1
ATOM 748 N N . LEU A 1 96 ? -19.740 -25.204 -16.245 1.00 81.81 96 LEU A N 1
ATOM 749 C CA . LEU A 1 96 ? -20.736 -24.501 -17.066 1.00 81.81 96 LEU A CA 1
ATOM 750 C C . LEU A 1 96 ? -20.300 -23.071 -17.419 1.00 81.81 96 LEU A C 1
ATOM 752 O O . LEU A 1 96 ? -20.581 -22.602 -18.522 1.00 81.81 96 LEU A O 1
ATOM 756 N N . GLU A 1 97 ? -19.625 -22.381 -16.500 1.00 79.69 97 GLU A N 1
ATOM 757 C CA . GLU A 1 97 ? -19.060 -21.051 -16.737 1.00 79.69 97 GLU A CA 1
ATOM 758 C C . GLU A 1 97 ? -17.877 -21.100 -17.714 1.00 79.69 97 GLU A C 1
ATOM 760 O O . GLU A 1 97 ? -17.806 -20.284 -18.631 1.00 79.69 97 GLU A O 1
ATOM 765 N N . GLU A 1 98 ? -17.012 -22.106 -17.596 1.00 82.75 98 GLU A N 1
ATOM 766 C CA . GLU A 1 98 ? -15.902 -22.357 -18.518 1.00 82.75 98 GLU A CA 1
ATOM 767 C C . GLU A 1 98 ? -16.402 -22.679 -19.934 1.00 82.75 98 GLU A C 1
ATOM 769 O O . GLU A 1 98 ? -15.961 -22.055 -20.898 1.00 82.75 98 GLU A O 1
ATOM 774 N N . ILE A 1 99 ? -17.406 -23.554 -20.075 1.00 78.38 99 ILE A N 1
ATOM 775 C CA . ILE A 1 99 ? -18.036 -23.862 -21.373 1.00 78.38 99 ILE A CA 1
ATOM 776 C C . ILE A 1 99 ? -18.669 -22.609 -21.991 1.00 78.38 99 ILE A C 1
ATOM 778 O O . ILE A 1 99 ? -18.606 -22.413 -23.204 1.00 78.38 99 ILE A O 1
ATOM 782 N N . LYS A 1 100 ? -19.258 -21.734 -21.168 1.00 76.50 100 LYS A N 1
ATOM 783 C CA . LYS A 1 100 ? -19.822 -20.457 -21.623 1.00 76.50 100 LYS A CA 1
ATOM 784 C C . LYS A 1 100 ? -18.749 -19.482 -22.116 1.00 76.50 100 LYS A C 1
ATOM 786 O O . LYS A 1 100 ? -19.027 -18.718 -23.033 1.00 76.50 100 LYS A O 1
ATOM 791 N N . LEU A 1 101 ? -17.565 -19.488 -21.506 1.00 75.19 101 LEU A N 1
ATOM 792 C CA . LEU A 1 101 ? -16.417 -18.672 -21.917 1.00 75.19 101 LEU A CA 1
ATOM 793 C C . LEU A 1 101 ? -15.721 -19.230 -23.167 1.00 75.19 101 LEU A C 1
ATOM 795 O O . LEU A 1 101 ? -15.150 -18.462 -23.936 1.00 75.19 101 LEU A O 1
ATOM 799 N N . GLN A 1 102 ? -15.761 -20.549 -23.370 1.00 73.00 102 GLN A N 1
ATOM 800 C CA . GLN A 1 102 ? -15.074 -21.225 -24.471 1.00 73.00 102 GLN A CA 1
ATOM 801 C C . GLN A 1 102 ? -15.909 -21.310 -25.761 1.00 73.00 102 GLN A C 1
ATOM 803 O O . GLN A 1 102 ? -15.332 -21.359 -26.848 1.00 73.00 102 GLN A O 1
ATOM 808 N N . ASP A 1 103 ? -17.244 -21.325 -25.665 1.00 64.88 103 ASP A N 1
ATOM 809 C CA . ASP A 1 103 ? -18.148 -21.487 -26.810 1.00 64.88 103 ASP A CA 1
ATOM 810 C C . ASP A 1 103 ? -19.030 -20.238 -27.031 1.00 64.88 103 ASP A C 1
ATOM 812 O O . ASP A 1 103 ? -20.146 -20.129 -26.523 1.00 64.88 103 ASP A O 1
ATOM 816 N N . ASP A 1 104 ? -18.558 -19.303 -27.866 1.00 59.91 104 ASP A N 1
ATOM 817 C CA . ASP A 1 104 ? -19.350 -18.169 -28.389 1.00 59.91 104 ASP A CA 1
ATOM 818 C C . ASP A 1 104 ? -20.499 -18.622 -29.331 1.00 59.91 104 ASP A C 1
ATOM 820 O O . ASP A 1 104 ? -21.289 -17.811 -29.833 1.00 59.91 104 ASP A O 1
ATOM 824 N N . ALA A 1 105 ? -20.629 -19.927 -29.613 1.00 60.16 105 ALA A N 1
ATOM 825 C CA . ALA A 1 105 ? -21.666 -20.459 -30.487 1.00 60.16 105 ALA A CA 1
ATOM 826 C C . ALA A 1 105 ? -23.047 -20.478 -29.798 1.00 60.16 105 ALA A C 1
ATOM 828 O O . ALA A 1 105 ? -23.315 -21.217 -28.851 1.00 60.16 105 ALA A O 1
ATOM 829 N N . SER A 1 106 ? -24.005 -19.732 -30.363 1.00 60.06 106 SER A N 1
ATOM 830 C CA . SER A 1 106 ? -25.354 -19.482 -29.814 1.00 60.06 106 SER A CA 1
ATOM 831 C C . SER A 1 106 ? -26.257 -20.712 -29.580 1.00 60.06 106 SER A C 1
ATOM 833 O O . SER A 1 106 ? -27.406 -20.564 -29.161 1.00 60.06 106 SER A O 1
ATOM 835 N N . LYS A 1 107 ? -25.799 -21.931 -29.891 1.00 64.19 107 LYS A N 1
ATOM 836 C CA . LYS A 1 107 ? -26.560 -23.172 -29.672 1.00 64.19 107 LYS A CA 1
ATOM 837 C C . LYS A 1 107 ? -26.333 -23.747 -28.272 1.00 64.19 107 LYS A C 1
ATOM 839 O O . LYS A 1 107 ? -27.293 -24.229 -27.672 1.00 64.19 107 LYS A O 1
ATOM 844 N N . THR A 1 108 ? -25.114 -23.646 -27.749 1.00 62.06 108 THR A N 1
ATOM 845 C CA . THR A 1 108 ? -24.723 -24.211 -26.448 1.00 62.06 108 THR A CA 1
ATOM 846 C C . THR A 1 108 ? -25.146 -23.298 -25.299 1.00 62.06 108 THR A C 1
ATOM 848 O O . THR A 1 108 ? -25.599 -23.777 -24.263 1.00 62.06 108 THR A O 1
ATOM 851 N N . THR A 1 109 ? -25.150 -21.977 -25.509 1.00 68.88 109 THR A N 1
ATOM 852 C CA . THR A 1 109 ? -25.557 -20.978 -24.502 1.00 68.88 109 THR A CA 1
ATOM 853 C C . THR A 1 109 ? -26.988 -21.170 -23.993 1.00 68.88 109 THR A C 1
ATOM 855 O O . THR A 1 109 ? -27.241 -21.042 -22.798 1.00 68.88 109 THR A O 1
ATOM 858 N N . ASN A 1 110 ? -27.929 -21.548 -24.866 1.00 74.12 110 ASN A N 1
ATOM 859 C CA . ASN A 1 110 ? -29.308 -21.841 -24.460 1.00 74.12 110 ASN A CA 1
ATOM 860 C C . ASN A 1 110 ? -29.402 -23.084 -23.563 1.00 74.12 110 ASN A C 1
ATOM 862 O O . ASN A 1 110 ? -30.184 -23.095 -22.616 1.00 74.12 110 ASN A O 1
ATOM 866 N N . GLN A 1 111 ? -28.602 -24.117 -23.840 1.00 75.50 111 GLN A N 1
ATOM 867 C CA . GLN A 1 111 ? -28.555 -25.331 -23.021 1.00 75.50 111 GLN A CA 1
ATOM 868 C C . GLN A 1 111 ? -27.852 -25.070 -21.683 1.00 75.50 111 GLN A C 1
ATOM 870 O O . GLN A 1 111 ? -28.334 -25.518 -20.648 1.00 75.50 111 GLN A O 1
ATOM 875 N N . VAL A 1 112 ? -26.775 -24.282 -21.683 1.00 78.56 112 VAL A N 1
ATOM 876 C CA . VAL A 1 112 ? -26.061 -23.864 -20.467 1.00 78.56 112 VAL A CA 1
ATOM 877 C C . VAL A 1 112 ? -26.969 -23.043 -19.549 1.00 78.56 112 VAL A C 1
ATOM 879 O O . VAL A 1 112 ? -27.037 -23.331 -18.358 1.00 78.56 112 VAL A O 1
ATOM 882 N N . ASN A 1 113 ? -27.746 -22.099 -20.091 1.00 78.06 113 ASN A N 1
ATOM 883 C CA . ASN A 1 113 ? -28.712 -21.326 -19.303 1.00 78.06 113 ASN A CA 1
ATOM 884 C C . ASN A 1 113 ? -29.803 -22.223 -18.690 1.00 78.06 113 ASN A C 1
ATOM 886 O O . ASN A 1 113 ? -30.102 -22.099 -17.506 1.00 78.06 113 ASN A O 1
ATOM 890 N N . GLN A 1 114 ? -30.341 -23.183 -19.455 1.00 82.12 114 GLN A N 1
ATOM 891 C CA . GLN A 1 114 ? -31.312 -24.156 -18.934 1.00 82.12 114 GLN A CA 1
ATOM 892 C C . GLN A 1 114 ? -30.723 -25.017 -17.808 1.00 82.12 114 GLN A C 1
ATOM 894 O O . GLN A 1 114 ? -31.393 -25.278 -16.809 1.00 82.12 114 GLN A O 1
ATOM 899 N N . LEU A 1 115 ? -29.468 -25.452 -17.943 1.00 80.62 115 LEU A N 1
ATOM 900 C CA . LEU A 1 115 ? -28.773 -26.221 -16.909 1.00 80.62 115 LEU A CA 1
ATOM 901 C C . LEU A 1 115 ? -28.504 -25.377 -15.657 1.00 80.62 115 LEU A C 1
ATOM 903 O O . LEU A 1 115 ? -28.627 -25.882 -14.541 1.00 80.62 115 LEU A O 1
ATOM 907 N N . GLN A 1 116 ? -28.212 -24.088 -15.824 1.00 79.94 116 GLN A N 1
ATOM 908 C CA . GLN A 1 116 ? -28.011 -23.159 -14.718 1.00 79.94 116 GLN A CA 1
ATOM 909 C C . GLN A 1 116 ? -29.314 -22.876 -13.953 1.00 79.94 116 GLN A C 1
ATOM 911 O O . GLN A 1 116 ? -29.304 -22.831 -12.723 1.00 79.94 116 GLN A O 1
ATOM 916 N N . ASP A 1 117 ? -30.451 -22.789 -14.648 1.00 81.94 117 ASP A N 1
ATOM 917 C CA . ASP A 1 117 ? -31.774 -22.667 -14.023 1.00 81.94 117 ASP A CA 1
ATOM 918 C C . ASP A 1 117 ? -32.139 -23.908 -13.193 1.00 81.94 117 ASP A C 1
ATOM 920 O O . ASP A 1 117 ? -32.607 -23.791 -12.056 1.00 81.94 117 ASP A O 1
ATOM 924 N N . VAL A 1 118 ? -31.871 -25.108 -13.719 1.00 82.12 118 VAL A N 1
ATOM 925 C CA . VAL A 1 118 ? -32.083 -26.373 -12.991 1.00 82.12 118 VAL A CA 1
ATOM 926 C C . VAL A 1 118 ? -31.179 -26.460 -11.757 1.00 82.12 118 VAL A C 1
ATOM 928 O O . VAL A 1 118 ? -31.620 -26.910 -10.697 1.00 82.12 118 VAL A O 1
ATOM 931 N N . LEU A 1 119 ? -29.935 -25.987 -11.857 1.00 79.25 119 LEU A N 1
ATOM 932 C CA . LEU A 1 119 ? -28.997 -25.949 -10.736 1.00 79.25 119 LEU A CA 1
ATOM 933 C C . LEU A 1 119 ? -29.464 -24.985 -9.639 1.00 79.25 119 LEU A C 1
ATOM 935 O O . LEU A 1 119 ? -29.458 -25.344 -8.460 1.00 79.25 119 LEU A O 1
ATOM 939 N N . ASN A 1 120 ? -29.936 -23.796 -10.016 1.00 79.94 120 ASN A N 1
ATOM 940 C CA . ASN A 1 120 ? -30.500 -22.822 -9.081 1.00 79.94 120 ASN A CA 1
ATOM 941 C C . ASN A 1 120 ? -31.735 -23.379 -8.357 1.00 79.94 120 ASN A C 1
ATOM 943 O O . ASN A 1 120 ? -31.888 -23.179 -7.150 1.00 79.94 120 ASN A O 1
ATOM 947 N N . LEU A 1 121 ? -32.588 -24.130 -9.058 1.00 82.12 121 LEU A N 1
ATOM 948 C CA . LEU A 1 121 ? -33.727 -24.820 -8.454 1.00 82.12 121 LEU A CA 1
ATOM 949 C C . LEU A 1 121 ? -33.276 -25.861 -7.415 1.00 82.12 121 LEU A C 1
ATOM 951 O O . LEU A 1 121 ? -33.822 -25.896 -6.310 1.00 82.12 121 LEU A O 1
ATOM 955 N N . LEU A 1 122 ? -32.257 -26.667 -7.735 1.00 74.69 122 LEU A N 1
ATOM 956 C CA . LEU A 1 122 ? -31.696 -27.654 -6.807 1.00 74.69 122 LEU A CA 1
ATOM 957 C C . LEU A 1 122 ? -31.095 -26.987 -5.563 1.00 74.69 122 LEU A C 1
ATOM 959 O O . LEU A 1 122 ? -31.423 -27.377 -4.442 1.00 74.69 122 LEU A O 1
ATOM 963 N N . LYS A 1 123 ? -30.288 -25.936 -5.744 1.00 76.31 123 LYS A N 1
ATOM 964 C CA . LYS A 1 123 ? -29.671 -25.180 -4.644 1.00 76.31 123 LYS A CA 1
ATOM 965 C C . LYS A 1 123 ? -30.720 -24.583 -3.704 1.00 76.31 123 LYS A C 1
ATOM 967 O O . LYS A 1 123 ? -30.615 -24.722 -2.487 1.00 76.31 123 LYS A O 1
ATOM 972 N N . ASN A 1 124 ? -31.768 -23.978 -4.262 1.00 72.69 124 ASN A N 1
ATOM 973 C CA . ASN A 1 124 ? -32.858 -23.397 -3.477 1.00 72.69 124 ASN A CA 1
ATOM 974 C C . ASN A 1 124 ? -33.661 -24.470 -2.727 1.00 72.69 124 ASN A C 1
ATOM 976 O O . ASN A 1 124 ? -34.029 -24.264 -1.572 1.00 72.69 124 ASN A O 1
ATOM 980 N N . SER A 1 125 ? -33.891 -25.634 -3.343 1.00 70.56 125 SER A N 1
ATOM 981 C CA . SER A 1 125 ? -34.565 -26.757 -2.679 1.00 70.56 125 SER A CA 1
ATOM 982 C C . SER A 1 125 ? -33.766 -27.306 -1.488 1.00 70.56 125 SER A C 1
ATOM 984 O O . SER A 1 125 ? -34.346 -27.653 -0.460 1.00 70.56 125 SER A O 1
ATOM 986 N N . GLN A 1 126 ? -32.434 -27.302 -1.583 1.00 65.06 126 GLN A N 1
ATOM 987 C CA . GLN A 1 126 ? -31.537 -27.747 -0.518 1.00 65.06 126 GLN A CA 1
ATOM 988 C C . GLN A 1 126 ? -31.434 -26.716 0.620 1.00 65.06 126 GLN A C 1
ATOM 990 O O . GLN A 1 126 ? -31.433 -27.090 1.793 1.00 65.06 126 GLN A O 1
ATOM 995 N N . ALA A 1 127 ? -31.445 -25.419 0.295 1.00 59.34 127 ALA A N 1
ATOM 996 C CA . ALA A 1 127 ? -31.498 -24.337 1.282 1.00 59.34 127 ALA A CA 1
ATOM 997 C C . ALA A 1 127 ? -32.800 -24.352 2.109 1.00 59.34 127 ALA A C 1
ATOM 999 O O . ALA A 1 127 ? -32.775 -24.108 3.314 1.00 59.34 127 ALA A O 1
ATOM 1000 N N . LEU A 1 128 ? -33.932 -24.698 1.484 1.00 57.69 128 LEU A N 1
ATOM 1001 C CA . LEU A 1 128 ? -35.227 -24.839 2.159 1.00 57.69 128 LEU A CA 1
ATOM 1002 C C . LEU A 1 128 ? -35.286 -26.054 3.099 1.00 57.69 128 LEU A C 1
ATOM 1004 O O . LEU A 1 128 ? -35.957 -25.991 4.126 1.00 57.69 128 LEU A O 1
ATOM 1008 N N . ALA A 1 129 ? -34.579 -27.141 2.783 1.00 57.62 129 ALA A N 1
ATOM 1009 C CA . ALA A 1 129 ? -34.544 -28.343 3.619 1.00 57.62 129 ALA A CA 1
ATOM 1010 C C . ALA A 1 129 ? -33.670 -28.178 4.879 1.00 57.62 129 ALA A C 1
ATOM 1012 O O . ALA A 1 129 ? -33.981 -28.754 5.920 1.00 57.62 129 ALA A O 1
ATOM 1013 N N . ASN A 1 130 ? -32.612 -27.363 4.808 1.00 55.19 130 ASN A N 1
ATOM 1014 C CA . ASN A 1 130 ? -31.684 -27.132 5.924 1.00 55.19 130 ASN A CA 1
ATOM 1015 C C . ASN A 1 130 ? -32.109 -25.975 6.853 1.00 55.19 130 ASN A C 1
ATOM 1017 O O . ASN A 1 130 ? -31.547 -25.806 7.935 1.00 55.19 130 ASN A O 1
ATOM 1021 N N . GLY A 1 131 ? -33.124 -25.194 6.471 1.00 47.19 131 GLY A N 1
ATOM 1022 C CA . GLY A 1 131 ? -33.676 -24.080 7.248 1.00 47.19 131 GLY A CA 1
ATOM 1023 C C . GLY A 1 131 ? -34.651 -24.515 8.346 1.00 47.19 131 GLY A C 1
ATOM 1024 O O . GLY A 1 131 ? -35.828 -24.158 8.321 1.00 47.19 131 GLY A O 1
ATOM 1025 N N . SER A 1 132 ? -34.180 -25.280 9.331 1.00 40.56 132 SER A N 1
ATOM 1026 C CA . SER A 1 132 ? -34.940 -25.585 10.549 1.00 40.56 132 SER A CA 1
ATOM 1027 C C . SER A 1 132 ? -35.077 -24.339 11.442 1.00 40.56 132 SER A C 1
ATOM 1029 O O . SER A 1 132 ? -34.200 -24.040 12.245 1.00 40.56 132 SER A O 1
ATOM 1031 N N . VAL A 1 133 ? -36.208 -23.642 11.298 1.00 47.47 133 VAL A N 1
ATOM 1032 C CA . VAL A 1 133 ? -36.993 -22.936 12.335 1.00 47.47 133 VAL A CA 1
ATOM 1033 C C . VAL A 1 133 ? -36.193 -22.353 13.517 1.00 47.47 133 VAL A C 1
ATOM 1035 O O . VAL A 1 133 ? -36.098 -22.961 14.583 1.00 47.47 133 VAL A O 1
ATOM 1038 N N . LEU A 1 134 ? -35.735 -21.104 13.383 1.00 41.97 134 LEU A N 1
ATOM 1039 C CA . LEU A 1 134 ? -35.395 -20.262 14.533 1.00 41.97 134 LEU A CA 1
ATOM 1040 C C . LEU A 1 134 ? -36.537 -19.277 14.822 1.00 41.97 134 LEU A C 1
ATOM 1042 O O . LEU A 1 134 ? -36.765 -18.294 14.126 1.00 41.97 134 LEU A O 1
ATOM 1046 N N . ARG A 1 135 ? -37.281 -19.660 15.860 1.00 39.25 135 ARG A N 1
ATOM 1047 C CA . ARG A 1 135 ? -38.157 -18.912 16.769 1.00 39.25 135 ARG A CA 1
ATOM 1048 C C . ARG A 1 135 ? -38.219 -17.383 16.567 1.00 39.25 135 ARG A C 1
ATOM 1050 O O . ARG A 1 135 ? -37.308 -16.649 16.934 1.00 39.25 135 ARG A O 1
ATOM 1057 N N . ALA A 1 136 ? -39.369 -16.913 16.086 1.00 42.41 136 ALA A N 1
ATOM 1058 C CA . ALA A 1 136 ? -39.730 -15.507 15.891 1.00 42.41 136 ALA A CA 1
ATOM 1059 C C . ALA A 1 136 ? -40.068 -14.756 17.204 1.00 42.41 136 ALA A C 1
ATOM 1061 O O . ALA A 1 136 ? -41.130 -14.152 17.321 1.00 42.41 136 ALA A O 1
ATOM 1062 N N . GLU A 1 137 ? -39.179 -14.792 18.200 1.00 43.50 137 GLU A N 1
ATOM 1063 C CA . GLU A 1 137 ? -39.306 -14.031 19.459 1.00 43.50 137 GLU A CA 1
ATOM 1064 C C . GLU A 1 137 ? -37.965 -13.393 19.858 1.00 43.50 137 GLU A C 1
ATOM 1066 O O . GLU A 1 137 ? -37.489 -13.530 20.983 1.00 43.50 137 GLU A O 1
ATOM 1071 N N . CYS A 1 138 ? -37.337 -12.674 18.928 1.00 43.06 138 CYS A N 1
ATOM 1072 C CA . CYS A 1 138 ? -36.283 -11.717 19.252 1.00 43.06 138 CYS A CA 1
ATOM 1073 C C . CYS A 1 138 ? -36.725 -10.346 18.743 1.00 43.06 138 CYS A C 1
ATOM 1075 O O . CYS A 1 138 ? -36.904 -10.129 17.547 1.00 43.06 138 CYS A O 1
ATOM 1077 N N . ILE A 1 139 ? -36.975 -9.441 19.686 1.00 48.69 139 ILE A N 1
ATOM 1078 C CA . ILE A 1 139 ? -37.294 -8.036 19.440 1.00 48.69 139 ILE A CA 1
ATOM 1079 C C . ILE A 1 139 ? -36.137 -7.432 18.640 1.00 48.69 139 ILE A C 1
ATOM 1081 O O . ILE A 1 139 ? -34.988 -7.483 19.072 1.00 48.69 139 ILE A O 1
ATOM 1085 N N . ASN A 1 140 ? -36.445 -6.891 17.464 1.00 49.53 140 ASN A N 1
ATOM 1086 C CA . ASN A 1 140 ? -35.456 -6.419 16.504 1.00 49.53 140 ASN A CA 1
ATOM 1087 C C . ASN A 1 140 ? -35.022 -4.983 16.858 1.00 49.53 140 ASN A C 1
ATOM 1089 O O . ASN A 1 140 ? -35.600 -4.000 16.381 1.00 49.53 140 ASN A O 1
ATOM 1093 N N . ILE A 1 141 ? -34.040 -4.872 17.758 1.00 52.31 141 ILE A N 1
ATOM 1094 C CA . ILE A 1 141 ? -33.461 -3.600 18.234 1.00 52.31 141 ILE A CA 1
ATOM 1095 C C . ILE A 1 141 ? -32.754 -2.849 17.084 1.00 52.31 141 ILE A C 1
ATOM 1097 O O . ILE A 1 141 ? -32.654 -1.623 17.119 1.00 52.31 141 ILE A O 1
ATOM 1101 N N . ASP A 1 142 ? -32.377 -3.553 16.014 1.00 48.66 142 ASP A N 1
ATOM 1102 C CA . ASP A 1 142 ? -31.721 -2.981 14.830 1.00 48.66 142 ASP A CA 1
ATOM 1103 C C . ASP A 1 142 ? -32.590 -1.947 14.092 1.00 48.66 142 ASP A C 1
ATOM 1105 O O . ASP A 1 142 ? -32.074 -0.982 13.530 1.00 48.66 142 ASP A O 1
ATOM 1109 N N . SER A 1 143 ? -33.921 -2.054 14.188 1.00 53.56 143 SER A N 1
ATOM 1110 C CA . SER A 1 143 ? -34.852 -1.101 13.558 1.00 53.56 143 SER A CA 1
ATOM 1111 C C . SER A 1 143 ? -34.849 0.301 14.187 1.00 53.56 143 SER A C 1
ATOM 1113 O O . SER A 1 143 ? -35.322 1.260 13.574 1.00 53.56 143 SER A O 1
ATOM 1115 N N . VAL A 1 144 ? -34.314 0.450 15.405 1.00 55.19 144 VAL A N 1
ATOM 1116 C CA . VAL A 1 144 ? -34.259 1.738 16.118 1.00 55.19 144 VAL A CA 1
ATOM 1117 C C . VAL A 1 144 ? -33.024 2.553 15.711 1.00 55.19 144 VAL A C 1
ATOM 1119 O O . VAL A 1 144 ? -33.055 3.782 15.773 1.00 55.19 144 VAL A O 1
ATOM 1122 N N . PHE A 1 145 ? -31.965 1.899 15.227 1.00 52.62 145 PHE A N 1
ATOM 1123 C CA . PHE A 1 145 ? -30.697 2.549 14.872 1.00 52.62 145 PHE A CA 1
ATOM 1124 C C . PHE A 1 145 ? -30.511 2.801 13.367 1.00 52.62 145 PHE A C 1
ATOM 1126 O O . PHE A 1 145 ? -29.563 3.473 12.967 1.00 52.62 145 PHE A O 1
ATOM 1133 N N . GLU A 1 146 ? -31.436 2.350 12.519 1.00 50.94 146 GLU A N 1
ATOM 1134 C CA . GLU A 1 146 ? -31.259 2.352 11.059 1.00 50.94 146 GLU A CA 1
ATOM 1135 C C . GLU A 1 146 ? -31.438 3.723 10.365 1.00 50.94 146 GLU A C 1
ATOM 1137 O O . GLU A 1 146 ? -31.270 3.830 9.153 1.00 50.94 146 GLU A O 1
ATOM 1142 N N . LYS A 1 147 ? -31.773 4.806 11.088 1.00 49.56 147 LYS A N 1
ATOM 1143 C CA . LYS A 1 147 ? -32.215 6.071 10.457 1.00 49.56 147 LYS A CA 1
ATOM 1144 C C . LYS A 1 147 ? -31.224 7.245 10.457 1.00 49.56 147 LYS A C 1
ATOM 1146 O O . LYS A 1 147 ? -31.632 8.354 10.121 1.00 49.56 147 LYS A O 1
ATOM 1151 N N . VAL A 1 148 ? -29.946 7.058 10.801 1.00 53.38 148 VAL A N 1
ATOM 1152 C CA . VAL A 1 148 ? -28.995 8.197 10.920 1.00 53.38 148 VAL A CA 1
ATOM 1153 C C . VAL A 1 148 ? -27.847 8.187 9.899 1.00 53.38 148 VAL A C 1
ATOM 1155 O O . VAL A 1 148 ? -27.098 9.155 9.815 1.00 53.38 148 VAL A O 1
ATOM 1158 N N . ILE A 1 149 ? -27.745 7.185 9.024 1.00 51.12 149 ILE A N 1
ATOM 1159 C CA . ILE A 1 149 ? -26.760 7.203 7.931 1.00 51.12 149 ILE A CA 1
ATOM 1160 C C . ILE A 1 149 ? -27.520 7.038 6.611 1.00 51.12 149 ILE A C 1
ATOM 1162 O O . ILE A 1 149 ? -28.130 5.989 6.410 1.00 51.12 149 ILE A O 1
ATOM 1166 N N . PRO A 1 150 ? -27.545 8.037 5.704 1.00 52.06 150 PRO A N 1
ATOM 1167 C CA . PRO A 1 150 ? -28.079 7.804 4.370 1.00 52.06 150 PRO A CA 1
ATOM 1168 C C . PRO A 1 150 ? -27.263 6.674 3.723 1.00 52.06 150 PRO A C 1
ATOM 1170 O O . PRO A 1 150 ? -26.030 6.728 3.771 1.00 52.06 150 PRO A O 1
ATOM 1173 N N . PRO A 1 151 ? -27.905 5.650 3.138 1.00 48.53 151 PRO A N 1
ATOM 1174 C CA . PRO A 1 151 ? -27.193 4.557 2.501 1.00 48.53 151 PRO A CA 1
ATOM 1175 C C . PRO A 1 151 ? -26.426 5.132 1.311 1.00 48.53 151 PRO A C 1
ATOM 1177 O O . PRO A 1 151 ? -27.006 5.450 0.275 1.00 48.53 151 PRO A O 1
ATOM 1180 N N . GLN A 1 152 ? -25.110 5.299 1.456 1.00 53.31 152 GLN A N 1
ATOM 1181 C CA . GLN A 1 152 ? -24.245 5.384 0.289 1.00 53.31 152 GLN A CA 1
ATOM 1182 C C . GLN A 1 152 ? -24.463 4.096 -0.496 1.00 53.31 152 GLN A C 1
ATOM 1184 O O . GLN A 1 152 ? -24.305 3.012 0.062 1.00 53.31 152 GLN A O 1
ATOM 1189 N N . GLU A 1 153 ? -24.887 4.222 -1.752 1.00 51.84 153 GLU A N 1
ATOM 1190 C CA . GLU A 1 153 ? -25.272 3.104 -2.607 1.00 51.84 153 GLU A CA 1
ATOM 1191 C C . GLU A 1 153 ? -24.205 1.990 -2.567 1.00 51.84 153 GLU A C 1
ATOM 1193 O O . GLU A 1 153 ? -23.125 2.160 -3.147 1.00 51.84 153 GLU A O 1
ATOM 1198 N N . PRO A 1 154 ? -24.470 0.840 -1.912 1.00 56.81 154 PRO A N 1
ATOM 1199 C CA . PRO A 1 154 ? -23.479 -0.226 -1.728 1.00 56.81 154 PRO A CA 1
ATOM 1200 C C . PRO A 1 154 ? -22.983 -0.801 -3.065 1.00 56.81 154 PRO A C 1
ATOM 1202 O O . PRO A 1 154 ? -21.871 -1.326 -3.150 1.00 56.81 154 PRO A O 1
ATOM 1205 N N . ASN A 1 155 ? -23.768 -0.617 -4.131 1.00 61.12 155 ASN A N 1
ATOM 1206 C CA . ASN A 1 155 ? -23.414 -0.991 -5.495 1.00 61.12 155 ASN A CA 1
ATOM 1207 C C . ASN A 1 155 ? -22.182 -0.245 -6.018 1.00 61.12 155 ASN A C 1
ATOM 1209 O O . ASN A 1 155 ? -21.350 -0.860 -6.674 1.00 61.12 155 ASN A O 1
ATOM 1213 N N . THR A 1 156 ? -22.007 1.040 -5.694 1.00 67.06 156 THR A N 1
ATOM 1214 C CA . THR A 1 156 ? -20.867 1.823 -6.204 1.00 67.06 156 THR A CA 1
ATOM 1215 C C . THR A 1 156 ? -19.539 1.341 -5.625 1.00 67.06 156 THR A C 1
ATOM 1217 O O . THR A 1 156 ? -18.543 1.252 -6.338 1.00 67.06 156 THR A O 1
ATOM 1220 N N . ARG A 1 157 ? -19.509 0.961 -4.341 1.00 74.06 157 ARG A N 1
ATOM 1221 C CA . ARG A 1 157 ? -18.301 0.434 -3.691 1.00 74.06 157 ARG A CA 1
ATOM 1222 C C . ARG A 1 157 ? -17.921 -0.937 -4.240 1.00 74.06 157 ARG A C 1
ATOM 1224 O O . ARG A 1 157 ? -16.747 -1.160 -4.516 1.00 74.06 157 ARG A O 1
ATOM 1231 N N . LEU A 1 158 ? -18.902 -1.820 -4.438 1.00 79.12 158 LEU A N 1
ATOM 1232 C CA . LEU A 1 158 ? -18.673 -3.132 -5.043 1.00 79.12 158 LEU A CA 1
ATOM 1233 C C . LEU A 1 158 ? -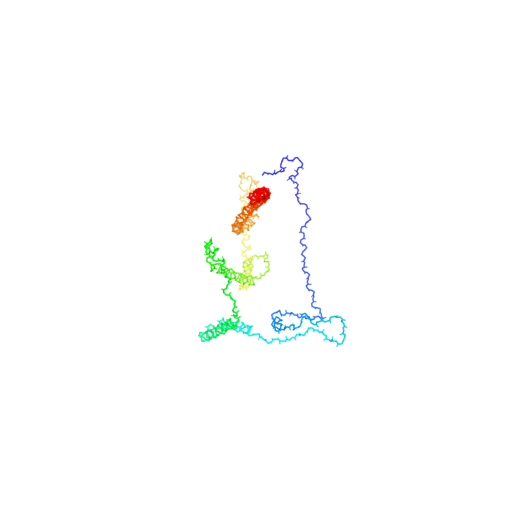18.203 -3.002 -6.500 1.00 79.12 158 LEU A C 1
ATOM 1235 O O . LEU A 1 158 ? -17.231 -3.646 -6.879 1.00 79.12 158 LEU A O 1
ATOM 1239 N N . GLN A 1 159 ? -18.818 -2.112 -7.284 1.00 83.38 159 GLN A N 1
ATOM 1240 C CA . GLN A 1 159 ? -18.399 -1.809 -8.658 1.00 83.38 159 GLN A CA 1
ATOM 1241 C C . GLN A 1 159 ? -16.982 -1.225 -8.710 1.00 83.38 159 GLN A C 1
ATOM 1243 O O . GLN A 1 159 ? -16.185 -1.626 -9.547 1.00 83.38 159 GLN A O 1
ATOM 1248 N N . ASN A 1 160 ? -16.623 -0.324 -7.791 1.00 84.94 160 ASN A N 1
ATOM 1249 C CA . ASN A 1 160 ? -15.271 0.235 -7.721 1.00 84.94 160 ASN A CA 1
ATOM 1250 C C . ASN A 1 160 ? -14.218 -0.820 -7.354 1.00 84.94 160 ASN A C 1
ATOM 1252 O O . ASN A 1 160 ? -13.122 -0.789 -7.903 1.00 84.94 160 ASN A O 1
ATOM 1256 N N . LEU A 1 161 ? -14.545 -1.761 -6.463 1.00 87.31 161 LEU A N 1
ATOM 1257 C CA . LEU A 1 161 ? -13.663 -2.884 -6.135 1.00 87.31 161 LEU A CA 1
ATOM 1258 C C . LEU A 1 161 ? -13.513 -3.845 -7.317 1.00 87.31 161 LEU A C 1
ATOM 1260 O O . LEU A 1 161 ? -12.400 -4.261 -7.611 1.00 87.31 161 LEU A O 1
ATOM 1264 N N . GLN A 1 162 ? -14.596 -4.143 -8.036 1.00 89.19 162 GLN A N 1
ATOM 1265 C CA . GLN A 1 162 ? -14.537 -4.944 -9.263 1.00 89.19 162 GLN A CA 1
ATOM 1266 C C . GLN A 1 162 ? -13.697 -4.256 -10.347 1.00 89.19 162 GLN A C 1
ATOM 1268 O O . GLN A 1 162 ? -12.868 -4.903 -10.978 1.00 89.19 162 GLN A O 1
ATOM 1273 N N . ASN A 1 163 ? -13.841 -2.938 -10.511 1.00 90.00 163 ASN A N 1
ATOM 1274 C CA . ASN A 1 163 ? -13.018 -2.155 -11.431 1.00 90.00 163 ASN A CA 1
ATOM 1275 C C . ASN A 1 163 ? -11.538 -2.153 -11.021 1.00 90.00 163 ASN A C 1
ATOM 1277 O O . ASN A 1 163 ? -10.676 -2.229 -11.888 1.00 90.00 163 ASN A O 1
ATOM 1281 N N . LEU A 1 164 ? -11.236 -2.078 -9.719 1.00 93.56 164 LEU A N 1
ATOM 1282 C CA . LEU A 1 164 ? -9.868 -2.189 -9.208 1.00 93.56 164 LEU A CA 1
ATOM 1283 C C . LEU A 1 164 ? -9.295 -3.569 -9.527 1.00 93.56 164 LEU A C 1
ATOM 1285 O O . LEU A 1 164 ? -8.222 -3.644 -10.104 1.00 93.56 164 LEU A O 1
ATOM 1289 N N . VAL A 1 165 ? -10.022 -4.644 -9.220 1.00 92.56 165 VAL A N 1
ATOM 1290 C CA . VAL A 1 165 ? -9.577 -6.017 -9.507 1.00 92.56 165 VAL A CA 1
ATOM 1291 C C . VAL A 1 165 ? -9.327 -6.213 -11.005 1.00 92.56 165 VAL A C 1
ATOM 1293 O O . VAL A 1 165 ? -8.293 -6.755 -11.374 1.00 92.56 165 VAL A O 1
ATOM 1296 N N . ALA A 1 166 ? -10.204 -5.700 -11.871 1.00 93.12 166 ALA A N 1
ATOM 1297 C CA . ALA A 1 166 ? -9.999 -5.744 -13.319 1.00 93.12 166 ALA A CA 1
ATOM 1298 C C . ALA A 1 166 ? -8.774 -4.925 -13.777 1.00 93.12 166 ALA A C 1
ATOM 1300 O O . ALA A 1 166 ? -8.086 -5.306 -14.724 1.00 93.12 166 ALA A O 1
ATOM 1301 N N . LEU A 1 167 ? -8.488 -3.791 -13.124 1.00 93.12 167 LEU A N 1
ATOM 1302 C CA . LEU A 1 167 ? -7.286 -2.997 -13.393 1.00 93.12 167 LEU A CA 1
ATOM 1303 C C . LEU A 1 167 ? -6.014 -3.704 -12.921 1.00 93.12 167 LEU A C 1
ATOM 1305 O O . LEU A 1 167 ? -5.028 -3.657 -13.646 1.00 93.12 167 LEU A O 1
ATOM 1309 N N . GLU A 1 168 ? -6.041 -4.370 -11.768 1.00 92.56 168 GLU A N 1
ATOM 1310 C CA . GLU A 1 168 ? -4.930 -5.177 -11.245 1.00 92.56 168 GLU A CA 1
ATOM 1311 C C . GLU A 1 168 ? -4.669 -6.403 -12.121 1.00 92.56 168 GLU A C 1
ATOM 1313 O O . GLU A 1 168 ? -3.527 -6.686 -12.456 1.00 92.56 168 GLU A O 1
ATOM 1318 N N . GLU A 1 169 ? -5.711 -7.100 -12.580 1.00 93.88 169 GLU A N 1
ATOM 1319 C CA . GLU A 1 169 ? -5.561 -8.218 -13.517 1.00 93.88 169 GLU A CA 1
ATOM 1320 C C . GLU A 1 169 ? -4.934 -7.750 -14.835 1.00 93.88 169 GLU A C 1
ATOM 1322 O O . GLU A 1 169 ? -3.998 -8.366 -15.350 1.00 93.88 169 GLU A O 1
ATOM 1327 N N . ARG A 1 170 ? -5.394 -6.608 -15.358 1.00 94.31 170 ARG A N 1
ATOM 1328 C CA . ARG A 1 170 ? -4.805 -5.996 -16.550 1.00 94.31 170 ARG A CA 1
ATOM 1329 C C . ARG A 1 170 ? -3.369 -5.529 -16.306 1.00 94.31 170 ARG A C 1
ATOM 1331 O O . ARG A 1 170 ? -2.548 -5.652 -17.212 1.00 94.31 170 ARG A O 1
ATOM 1338 N N . LEU A 1 171 ? -3.070 -4.975 -15.134 1.00 91.56 171 LEU A N 1
ATOM 1339 C CA . LEU A 1 171 ? -1.721 -4.559 -14.757 1.00 91.56 171 LEU A CA 1
ATOM 1340 C C . LEU A 1 171 ? -0.801 -5.777 -14.684 1.00 91.56 171 LEU A C 1
ATOM 1342 O O . LEU A 1 171 ? 0.231 -5.774 -15.339 1.00 91.56 171 LEU A O 1
ATOM 1346 N N . ASN A 1 172 ? -1.234 -6.850 -14.028 1.00 90.81 172 ASN A N 1
ATOM 1347 C CA . ASN A 1 172 ? -0.515 -8.115 -13.954 1.00 90.81 172 ASN A CA 1
ATOM 1348 C C . ASN A 1 172 ? -0.278 -8.723 -15.349 1.00 90.81 172 ASN A C 1
ATOM 1350 O O . ASN A 1 172 ? 0.813 -9.201 -15.645 1.00 90.81 172 ASN A O 1
ATOM 1354 N N . ALA A 1 173 ? -1.251 -8.651 -16.263 1.00 92.56 173 ALA A N 1
ATOM 1355 C CA . ALA A 1 173 ? -1.055 -9.071 -17.654 1.00 92.56 173 ALA A CA 1
ATOM 1356 C C . ALA A 1 173 ? 0.013 -8.225 -18.383 1.00 92.56 173 ALA A C 1
ATOM 1358 O O . ALA A 1 173 ? 0.774 -8.743 -19.200 1.00 92.56 173 ALA A O 1
ATOM 1359 N N . ILE A 1 174 ? 0.093 -6.925 -18.085 1.00 89.19 174 ILE A N 1
ATOM 1360 C CA . ILE A 1 174 ? 1.118 -6.032 -18.644 1.00 89.19 174 ILE A CA 1
ATOM 1361 C C . ILE A 1 174 ? 2.486 -6.306 -18.007 1.00 89.19 174 ILE A C 1
ATOM 1363 O O . ILE A 1 174 ? 3.473 -6.384 -18.729 1.00 89.19 174 ILE A O 1
ATOM 1367 N N . GLU A 1 175 ? 2.555 -6.487 -16.691 1.00 87.06 175 GLU A N 1
ATOM 1368 C CA . GLU A 1 175 ? 3.787 -6.771 -15.948 1.00 87.06 175 GLU A CA 1
ATOM 1369 C C . GLU A 1 175 ? 4.374 -8.130 -16.334 1.00 87.06 175 GLU A C 1
ATOM 1371 O O . GLU A 1 175 ? 5.563 -8.229 -16.621 1.00 87.06 175 GLU A O 1
ATOM 1376 N N . THR A 1 176 ? 3.543 -9.165 -16.459 1.00 88.88 176 THR A N 1
ATOM 1377 C CA . THR A 1 176 ? 3.977 -10.482 -16.955 1.00 88.88 176 THR A CA 1
ATOM 1378 C C . THR A 1 176 ? 4.448 -10.429 -18.408 1.00 88.88 176 THR A C 1
ATOM 1380 O O . THR A 1 176 ? 5.437 -11.075 -18.747 1.00 88.88 176 THR A O 1
ATOM 1383 N N . SER A 1 177 ? 3.796 -9.636 -19.268 1.00 86.69 177 SER A N 1
ATOM 1384 C CA . SER A 1 177 ? 4.241 -9.437 -20.653 1.00 86.69 177 SER A CA 1
ATOM 1385 C C . SER A 1 177 ? 5.527 -8.614 -20.763 1.00 86.69 177 SER A C 1
ATOM 1387 O O . SER A 1 177 ? 6.257 -8.781 -21.741 1.00 86.69 177 SER A O 1
ATOM 1389 N N . LEU A 1 178 ? 5.772 -7.690 -19.832 1.00 78.94 178 LEU A N 1
ATOM 1390 C CA . LEU A 1 178 ? 6.954 -6.827 -19.814 1.00 78.94 178 LEU A CA 1
ATOM 1391 C C . LEU A 1 178 ? 8.149 -7.500 -19.119 1.00 78.94 178 LEU A C 1
ATOM 1393 O O . LEU A 1 178 ? 9.292 -7.205 -19.463 1.00 78.94 178 LEU A O 1
ATOM 1397 N N . GLY A 1 179 ? 7.881 -8.434 -18.206 1.00 72.25 179 GLY A N 1
ATOM 1398 C CA . GLY A 1 179 ? 8.874 -9.062 -17.343 1.00 72.25 179 GLY A CA 1
ATOM 1399 C C . GLY A 1 179 ? 9.189 -8.204 -16.113 1.00 72.25 179 GLY A C 1
ATOM 1400 O O . GLY A 1 179 ? 9.056 -6.983 -16.134 1.00 72.25 179 GLY A O 1
ATOM 1401 N N . ASN A 1 180 ? 9.612 -8.859 -15.029 1.00 64.62 180 ASN A N 1
ATOM 1402 C CA . ASN A 1 180 ? 9.960 -8.222 -13.751 1.00 64.62 180 ASN A CA 1
ATOM 1403 C C . ASN A 1 180 ? 11.449 -7.828 -13.653 1.00 64.62 180 ASN A C 1
ATOM 1405 O O . ASN A 1 180 ? 11.918 -7.455 -12.581 1.00 64.62 180 ASN A O 1
ATOM 1409 N N . ASP A 1 181 ? 12.212 -7.958 -14.739 1.00 60.88 181 ASP A N 1
ATOM 1410 C CA . ASP A 1 181 ? 13.607 -7.526 -14.743 1.00 60.88 181 ASP A CA 1
ATOM 1411 C C . ASP A 1 181 ? 13.650 -6.005 -14.783 1.00 60.88 181 ASP A C 1
ATOM 1413 O O . ASP A 1 181 ? 13.149 -5.410 -15.737 1.00 60.88 181 ASP A O 1
ATOM 1417 N N . ASP A 1 182 ? 14.266 -5.392 -13.768 1.00 59.56 182 ASP A N 1
ATOM 1418 C CA . ASP A 1 182 ? 14.574 -3.963 -13.738 1.00 59.56 182 ASP A CA 1
ATOM 1419 C C . ASP A 1 182 ? 15.366 -3.607 -15.003 1.00 59.56 182 ASP A C 1
ATOM 1421 O O . ASP A 1 182 ? 16.562 -3.914 -15.111 1.00 59.56 182 ASP A O 1
ATOM 1425 N N . PRO A 1 183 ? 14.741 -2.965 -16.007 1.00 61.06 183 PRO A N 1
ATOM 1426 C CA . PRO A 1 183 ? 15.439 -2.712 -17.239 1.00 61.06 183 PRO A CA 1
ATOM 1427 C C . PRO A 1 183 ? 16.341 -1.507 -16.972 1.00 61.06 183 PRO A C 1
ATOM 1429 O O . PRO A 1 183 ? 15.889 -0.364 -16.889 1.00 61.06 183 PRO A O 1
ATOM 1432 N N . THR A 1 184 ? 17.649 -1.751 -16.865 1.00 64.12 184 THR A N 1
ATOM 1433 C CA . THR A 1 184 ? 18.683 -0.705 -16.717 1.00 64.12 184 THR A CA 1
ATOM 1434 C C . THR A 1 184 ? 18.633 0.345 -17.836 1.00 64.12 184 THR A C 1
ATOM 1436 O O . THR A 1 184 ? 19.219 1.423 -17.722 1.00 64.12 184 THR A O 1
ATOM 1439 N N . LYS A 1 185 ? 17.896 0.066 -18.921 1.00 72.19 185 LYS A N 1
ATOM 1440 C CA . LYS A 1 185 ? 17.616 0.970 -20.038 1.00 72.19 185 LYS A CA 1
ATOM 1441 C C . LYS A 1 185 ? 16.115 0.998 -20.348 1.00 72.19 185 LYS A C 1
ATOM 1443 O O . LYS A 1 185 ? 15.486 -0.055 -20.354 1.00 72.19 185 LYS A O 1
ATOM 1448 N N . PRO A 1 186 ? 15.536 2.156 -20.710 1.00 81.44 186 PRO A N 1
ATOM 1449 C CA . PRO A 1 186 ? 14.144 2.223 -21.147 1.00 81.44 186 PRO A CA 1
ATOM 1450 C C . PRO A 1 186 ? 13.875 1.266 -22.319 1.00 81.44 186 PRO A C 1
ATOM 1452 O O . PRO A 1 186 ? 14.592 1.317 -23.319 1.00 81.44 186 PRO A O 1
ATOM 1455 N N . LEU A 1 187 ? 12.809 0.457 -22.249 1.00 79.19 187 LEU A N 1
ATOM 1456 C CA . LEU A 1 187 ? 12.434 -0.498 -23.308 1.00 79.19 187 LEU A CA 1
ATOM 1457 C C . LEU A 1 187 ? 12.309 0.167 -24.691 1.00 79.19 187 LEU A C 1
ATOM 1459 O O . LEU A 1 187 ? 12.645 -0.410 -25.716 1.00 79.19 187 LEU A O 1
ATOM 1463 N N . ASN A 1 188 ? 11.862 1.422 -24.739 1.00 84.56 188 ASN A N 1
ATOM 1464 C CA . ASN A 1 188 ? 11.763 2.162 -25.996 1.00 84.56 188 ASN A CA 1
ATOM 1465 C C . ASN A 1 188 ? 13.148 2.397 -26.637 1.00 84.56 188 ASN A C 1
ATOM 1467 O O . ASN A 1 188 ? 13.296 2.323 -27.854 1.00 84.56 188 ASN A O 1
ATOM 1471 N N . LEU A 1 189 ? 14.190 2.624 -25.830 1.00 84.56 189 LEU A N 1
ATOM 1472 C CA . LEU A 1 189 ? 15.555 2.751 -26.340 1.00 84.56 189 LEU A CA 1
ATOM 1473 C C . LEU A 1 189 ? 16.047 1.415 -26.904 1.00 84.56 189 LEU A C 1
ATOM 1475 O O . LEU A 1 189 ? 16.577 1.397 -28.010 1.00 84.56 189 LEU A O 1
ATOM 1479 N N . THR A 1 190 ? 15.816 0.301 -26.206 1.00 83.94 190 THR A N 1
ATOM 1480 C CA . THR A 1 190 ? 16.241 -1.025 -26.682 1.00 83.94 190 THR A CA 1
ATOM 1481 C C . THR A 1 190 ? 15.470 -1.462 -27.927 1.00 83.94 190 THR A C 1
ATOM 1483 O O . THR A 1 190 ? 16.081 -1.980 -28.857 1.00 83.94 190 THR A O 1
ATOM 1486 N N . ILE A 1 191 ? 14.167 -1.179 -28.020 1.00 87.94 191 ILE A N 1
ATOM 1487 C CA . ILE A 1 191 ? 13.366 -1.424 -29.230 1.00 87.94 191 ILE A CA 1
ATOM 1488 C C . ILE A 1 191 ? 13.864 -0.569 -30.398 1.00 87.94 191 ILE A C 1
ATOM 1490 O O . ILE A 1 191 ? 14.002 -1.087 -31.501 1.00 87.94 191 ILE A O 1
ATOM 1494 N N . ASN A 1 192 ? 14.176 0.713 -30.188 1.00 88.81 192 ASN A N 1
ATOM 1495 C CA . ASN A 1 192 ? 14.730 1.559 -31.250 1.00 88.81 192 ASN A CA 1
ATOM 1496 C C . ASN A 1 192 ? 16.140 1.123 -31.663 1.00 88.81 192 ASN A C 1
ATOM 1498 O O . ASN A 1 192 ? 16.466 1.149 -32.847 1.00 88.81 192 ASN A O 1
ATOM 1502 N N . GLU A 1 193 ? 16.973 0.685 -30.719 1.00 87.00 193 GLU A N 1
ATOM 1503 C CA . GLU A 1 193 ? 18.279 0.101 -31.018 1.00 87.00 193 GLU A CA 1
ATOM 1504 C C . GLU A 1 193 ? 18.143 -1.203 -31.808 1.00 87.00 193 GLU A C 1
ATOM 1506 O O . GLU A 1 193 ? 18.859 -1.390 -32.789 1.00 87.00 193 GLU A O 1
ATOM 1511 N N . LEU A 1 194 ? 17.219 -2.088 -31.427 1.00 85.31 194 LEU A N 1
ATOM 1512 C CA . LEU A 1 194 ? 16.923 -3.321 -32.155 1.00 85.31 194 LEU A CA 1
ATOM 1513 C C . LEU A 1 194 ? 16.356 -3.022 -33.539 1.00 85.31 194 LEU A C 1
ATOM 1515 O O . LEU A 1 194 ? 16.830 -3.597 -34.505 1.00 85.31 194 LEU A O 1
ATOM 1519 N N . SER A 1 195 ? 15.423 -2.081 -33.657 1.00 88.38 195 SER A N 1
ATOM 1520 C CA . SER A 1 195 ? 14.876 -1.611 -34.932 1.00 88.38 195 SER A CA 1
ATOM 1521 C C . SER A 1 195 ? 15.975 -1.053 -35.833 1.00 88.38 195 SER A C 1
ATOM 1523 O O . SER A 1 195 ? 16.073 -1.427 -36.996 1.00 88.38 195 SER A O 1
ATOM 1525 N N . ARG A 1 196 ? 16.894 -0.248 -35.285 1.00 84.88 196 ARG A N 1
ATOM 1526 C CA . ARG A 1 196 ? 18.068 0.241 -36.015 1.00 84.88 196 ARG A CA 1
ATOM 1527 C C . ARG A 1 196 ? 18.987 -0.905 -36.436 1.00 84.88 196 ARG A C 1
ATOM 1529 O O . ARG A 1 196 ? 19.446 -0.915 -37.571 1.00 84.88 196 ARG A O 1
ATOM 1536 N N . LYS A 1 197 ? 19.259 -1.869 -35.553 1.00 85.62 197 LYS A N 1
ATOM 1537 C CA . LYS A 1 197 ? 20.069 -3.059 -35.868 1.00 85.62 197 LYS A CA 1
ATOM 1538 C C . LYS A 1 197 ? 19.406 -3.920 -36.943 1.00 85.62 197 LYS A C 1
ATOM 1540 O O . LYS A 1 197 ? 20.093 -4.365 -37.852 1.00 85.62 197 LYS A O 1
ATOM 1545 N N . ILE A 1 198 ? 18.091 -4.103 -36.882 1.00 84.94 198 ILE A N 1
ATOM 1546 C CA . ILE A 1 198 ? 17.300 -4.820 -37.884 1.00 84.94 198 ILE A CA 1
ATOM 1547 C C . ILE A 1 198 ? 17.332 -4.062 -39.207 1.00 84.94 198 ILE A C 1
ATOM 1549 O O . ILE A 1 198 ? 17.632 -4.676 -40.213 1.00 84.94 198 ILE A O 1
ATOM 1553 N N . ALA A 1 199 ? 17.154 -2.741 -39.216 1.00 83.31 199 ALA A N 1
ATOM 1554 C CA . ALA A 1 199 ? 17.246 -1.929 -40.429 1.00 83.31 199 ALA A CA 1
ATOM 1555 C C . ALA A 1 199 ? 18.644 -1.980 -41.075 1.00 83.31 199 ALA A C 1
ATOM 1557 O O . ALA A 1 199 ? 18.757 -1.934 -42.299 1.00 83.31 199 ALA A O 1
ATOM 1558 N N . ILE A 1 200 ? 19.703 -2.103 -40.265 1.00 78.31 200 ILE A N 1
ATOM 1559 C CA . ILE A 1 200 ? 21.080 -2.332 -40.734 1.00 78.31 200 ILE A CA 1
ATOM 1560 C C . ILE A 1 200 ? 21.229 -3.742 -41.329 1.00 78.31 200 ILE A C 1
ATOM 1562 O O . ILE A 1 200 ? 21.880 -3.903 -42.356 1.00 78.31 200 ILE A O 1
ATOM 1566 N N . ILE A 1 201 ? 20.619 -4.758 -40.714 1.00 75.56 201 ILE A N 1
ATOM 1567 C CA . ILE A 1 201 ? 20.643 -6.147 -41.203 1.00 75.56 201 ILE A CA 1
ATOM 1568 C C . ILE A 1 201 ? 19.776 -6.324 -42.459 1.00 75.56 201 ILE A C 1
ATOM 1570 O O . ILE A 1 201 ? 20.127 -7.104 -43.337 1.00 75.56 201 ILE A O 1
ATOM 1574 N N . GLU A 1 202 ? 18.658 -5.610 -42.550 1.00 76.75 202 GLU A N 1
ATOM 1575 C CA . GLU A 1 202 ? 17.696 -5.647 -43.654 1.00 76.75 202 GLU A CA 1
ATOM 1576 C C . GLU A 1 202 ? 18.213 -4.887 -44.883 1.00 76.75 202 GLU A C 1
ATOM 1578 O O . GLU A 1 202 ? 17.870 -5.231 -46.011 1.00 76.75 202 GLU A O 1
ATOM 1583 N N . ASN A 1 203 ? 19.118 -3.921 -44.684 1.00 70.75 203 ASN A N 1
ATOM 1584 C CA . ASN A 1 203 ? 19.815 -3.202 -45.751 1.00 70.75 203 ASN A CA 1
ATOM 1585 C C . ASN A 1 203 ? 21.334 -3.473 -45.728 1.00 70.75 203 ASN A C 1
ATOM 1587 O O . ASN A 1 203 ? 22.115 -2.531 -45.566 1.00 70.75 203 ASN A O 1
ATOM 1591 N N . PRO A 1 204 ? 21.792 -4.723 -45.934 1.00 65.00 204 PRO A N 1
ATOM 1592 C CA . PRO A 1 204 ? 23.220 -5.043 -45.913 1.00 65.00 204 PRO A CA 1
ATOM 1593 C C . PRO A 1 204 ? 23.970 -4.417 -47.103 1.00 65.00 204 PRO A C 1
ATOM 1595 O O . PRO A 1 204 ? 25.185 -4.250 -47.047 1.00 65.00 204 PRO A O 1
ATOM 1598 N N . GLU A 1 205 ? 23.246 -4.047 -48.168 1.00 56.41 205 GLU A N 1
ATOM 1599 C CA . GLU A 1 205 ? 23.801 -3.475 -49.402 1.00 56.41 205 GLU A CA 1
ATOM 1600 C C . GLU A 1 205 ? 23.855 -1.937 -49.423 1.00 56.41 205 GLU A C 1
ATOM 1602 O O . GLU A 1 205 ? 24.478 -1.358 -50.313 1.00 56.41 205 GLU A O 1
ATOM 1607 N N . TYR A 1 206 ? 23.295 -1.240 -48.424 1.00 57.47 206 TYR A N 1
ATOM 1608 C CA . TYR A 1 206 ? 23.520 0.202 -48.255 1.00 57.47 206 TYR A CA 1
ATOM 1609 C C . TYR A 1 206 ? 24.816 0.455 -47.474 1.00 57.47 206 TYR A C 1
ATOM 1611 O O . TYR A 1 206 ? 24.831 0.939 -46.348 1.00 57.47 206 TYR A O 1
ATOM 1619 N N . ASN A 1 207 ? 25.921 0.108 -48.132 1.00 62.12 207 ASN A N 1
ATOM 1620 C CA . ASN A 1 207 ? 27.220 0.764 -48.080 1.00 62.12 207 ASN A CA 1
ATOM 1621 C C . ASN A 1 207 ? 27.606 1.457 -46.756 1.00 62.12 207 ASN A C 1
ATOM 1623 O O . ASN A 1 207 ? 27.720 2.687 -46.711 1.00 62.12 207 ASN A O 1
ATOM 1627 N N . PHE A 1 208 ? 27.950 0.686 -45.719 1.00 64.25 208 PHE A N 1
ATOM 1628 C CA . PHE A 1 208 ? 28.778 1.221 -44.629 1.00 64.25 208 PHE A CA 1
ATOM 1629 C C . PHE A 1 208 ? 30.008 1.943 -45.199 1.00 64.25 208 PHE A C 1
ATOM 1631 O O . PHE A 1 208 ? 30.345 3.018 -44.731 1.00 64.25 208 PHE A O 1
ATOM 1638 N N . GLU A 1 209 ? 30.600 1.433 -46.284 1.00 65.88 209 GLU A N 1
ATOM 1639 C CA . GLU A 1 209 ? 31.726 2.073 -46.971 1.00 65.88 209 GLU A CA 1
ATOM 1640 C C . GLU A 1 209 ? 31.379 3.403 -47.662 1.00 65.88 209 GLU A C 1
ATOM 1642 O O . GLU A 1 209 ? 32.175 4.336 -47.593 1.00 65.88 209 GLU A O 1
ATOM 1647 N N . VAL A 1 210 ? 30.205 3.548 -48.293 1.00 73.12 210 VAL A N 1
ATOM 1648 C CA . VAL A 1 210 ? 29.806 4.827 -48.922 1.00 73.12 210 VAL A CA 1
ATOM 1649 C C . VAL A 1 210 ? 29.445 5.838 -47.847 1.00 73.12 210 VAL A C 1
ATOM 1651 O O . VAL A 1 210 ? 29.934 6.962 -47.911 1.00 73.12 210 VAL A O 1
ATOM 1654 N N . ILE A 1 211 ? 28.704 5.432 -46.813 1.00 69.31 211 ILE A N 1
ATOM 1655 C CA . ILE A 1 211 ? 28.408 6.290 -45.661 1.00 69.31 211 ILE A CA 1
ATOM 1656 C C . ILE A 1 211 ? 29.707 6.675 -44.937 1.00 69.31 211 ILE A C 1
ATOM 1658 O O . ILE A 1 211 ? 29.899 7.840 -44.614 1.00 69.31 211 ILE A O 1
ATOM 1662 N N . GLN A 1 212 ? 30.654 5.753 -44.752 1.00 78.38 212 GLN A N 1
ATOM 1663 C CA . GLN A 1 212 ? 31.972 6.036 -44.177 1.00 78.38 212 GLN A CA 1
ATOM 1664 C C . GLN A 1 212 ? 32.788 6.974 -45.077 1.00 78.38 212 GLN A C 1
ATOM 1666 O O . GLN A 1 212 ? 33.482 7.858 -44.579 1.00 78.38 212 GLN A O 1
ATOM 1671 N N . SER A 1 213 ? 32.695 6.833 -46.401 1.00 82.19 213 SER A N 1
ATOM 1672 C CA . SER A 1 213 ? 33.356 7.737 -47.346 1.00 82.19 213 SER A CA 1
ATOM 1673 C C . SER A 1 213 ? 32.752 9.145 -47.326 1.00 82.19 213 SER A C 1
ATOM 1675 O O . SER A 1 213 ? 33.498 10.124 -47.376 1.00 82.19 213 SER A O 1
ATOM 1677 N N . GLU A 1 214 ? 31.430 9.263 -47.182 1.00 82.00 214 GLU A N 1
ATOM 1678 C CA . GLU A 1 214 ? 30.731 10.540 -47.051 1.00 82.00 214 GLU A CA 1
ATOM 1679 C C . GLU A 1 214 ? 30.991 11.186 -45.690 1.00 82.00 214 GLU A C 1
ATOM 1681 O O . GLU A 1 214 ? 31.268 12.381 -45.647 1.00 82.00 214 GLU A O 1
ATOM 1686 N N . ILE A 1 215 ? 31.019 10.411 -44.601 1.00 85.19 215 ILE A N 1
ATOM 1687 C CA . ILE A 1 215 ? 31.416 10.880 -43.266 1.00 85.19 215 ILE A CA 1
ATOM 1688 C C . ILE A 1 215 ? 32.853 11.395 -43.297 1.00 85.19 215 ILE A C 1
ATOM 1690 O O . ILE A 1 215 ? 33.097 12.520 -42.884 1.00 85.19 215 ILE A O 1
ATOM 1694 N N . ASN A 1 216 ? 33.798 10.642 -43.863 1.00 86.88 216 ASN A N 1
ATOM 1695 C CA . ASN A 1 216 ? 35.190 11.085 -43.988 1.00 86.88 216 ASN A CA 1
ATOM 1696 C C . ASN A 1 216 ? 35.336 12.325 -44.884 1.00 86.88 216 ASN A C 1
ATOM 1698 O O . ASN A 1 216 ? 36.254 13.129 -44.709 1.00 86.88 216 ASN A O 1
ATOM 1702 N N . LYS A 1 217 ? 34.464 12.485 -45.884 1.00 89.88 217 LYS A N 1
ATOM 1703 C CA . LYS A 1 217 ? 34.431 13.686 -46.719 1.00 89.88 217 LYS A CA 1
ATOM 1704 C C . LYS A 1 217 ? 33.896 14.880 -45.933 1.00 89.88 217 LYS A C 1
ATOM 1706 O O . LYS A 1 217 ? 34.500 15.947 -46.002 1.00 89.88 217 LYS A O 1
ATOM 1711 N N . LEU A 1 218 ? 32.816 14.695 -45.179 1.00 88.06 218 LEU A N 1
ATOM 1712 C CA . LEU A 1 218 ? 32.223 15.728 -44.340 1.00 88.06 218 LEU A CA 1
ATOM 1713 C C . LEU A 1 218 ? 33.163 16.128 -43.199 1.00 88.06 218 LEU A C 1
ATOM 1715 O O . LEU A 1 218 ? 33.269 17.309 -42.903 1.00 88.06 218 LEU A O 1
ATOM 1719 N N . ASP A 1 219 ? 33.912 15.183 -42.635 1.00 90.25 219 ASP A N 1
ATOM 1720 C CA . ASP A 1 219 ? 34.927 15.432 -41.609 1.00 90.25 219 ASP A CA 1
ATOM 1721 C C . ASP A 1 219 ? 36.081 16.276 -42.167 1.00 90.25 219 ASP A C 1
ATOM 1723 O O . ASP A 1 219 ? 36.454 17.295 -41.599 1.00 90.25 219 ASP A O 1
ATOM 1727 N N . LYS A 1 220 ? 36.549 15.972 -43.385 1.00 89.25 220 LYS A N 1
ATOM 1728 C CA . LYS A 1 220 ? 37.509 16.832 -44.104 1.00 89.25 220 LYS A CA 1
ATOM 1729 C C . LYS A 1 220 ? 36.945 18.209 -44.453 1.00 89.25 220 LYS A C 1
ATOM 1731 O O . LYS A 1 220 ? 37.704 19.172 -44.596 1.00 89.25 220 LYS A O 1
ATOM 1736 N N . GLU A 1 221 ? 35.642 18.319 -44.690 1.00 88.75 221 GLU A N 1
ATOM 1737 C CA . GLU A 1 221 ? 34.979 19.606 -44.915 1.00 88.75 221 GLU A CA 1
ATOM 1738 C C . GLU A 1 221 ? 34.824 20.392 -43.606 1.00 88.75 221 GLU A C 1
ATOM 1740 O O . GLU A 1 221 ? 35.067 21.599 -43.604 1.00 88.75 221 GLU A O 1
ATOM 1745 N N . LEU A 1 222 ? 34.532 19.718 -42.493 1.00 88.12 222 LEU A N 1
ATOM 1746 C CA . LEU A 1 222 ? 34.478 20.283 -41.148 1.00 88.12 222 LEU A CA 1
ATOM 1747 C C . LEU A 1 222 ? 35.858 20.767 -40.706 1.00 88.12 222 LEU A C 1
ATOM 1749 O O . LEU A 1 222 ? 35.985 21.922 -40.319 1.00 88.12 222 LEU A O 1
ATOM 1753 N N . GLU A 1 223 ? 36.898 19.949 -40.861 1.00 85.75 223 GLU A N 1
ATOM 1754 C CA . GLU A 1 223 ? 38.286 20.308 -40.566 1.00 85.75 223 GLU A CA 1
ATOM 1755 C C . GLU A 1 223 ? 38.713 21.522 -41.404 1.00 85.75 223 GLU A C 1
ATOM 1757 O O . GLU A 1 223 ? 39.338 22.455 -40.905 1.00 85.75 223 GLU A O 1
ATOM 1762 N N . ARG A 1 224 ? 38.290 21.598 -42.676 1.00 85.69 224 ARG A N 1
ATOM 1763 C CA . ARG A 1 224 ? 38.493 22.799 -43.502 1.00 85.69 224 ARG A CA 1
ATOM 1764 C C . ARG A 1 224 ? 37.745 24.015 -42.975 1.00 85.69 224 ARG A C 1
ATOM 1766 O O . ARG A 1 224 ? 38.281 25.117 -43.068 1.00 85.69 224 ARG A O 1
ATOM 1773 N N . ILE A 1 225 ? 36.513 23.864 -42.502 1.00 82.25 225 ILE A N 1
ATOM 1774 C CA . ILE A 1 225 ? 35.735 24.968 -41.928 1.00 82.25 225 ILE A CA 1
ATOM 1775 C C . ILE A 1 225 ? 36.340 25.401 -40.593 1.00 82.25 225 ILE A C 1
ATOM 1777 O O . ILE A 1 225 ? 36.417 26.597 -40.340 1.00 82.25 225 ILE A O 1
ATOM 1781 N N . GLU A 1 226 ? 36.835 24.478 -39.778 1.00 79.44 226 GLU A N 1
ATOM 1782 C CA . GLU A 1 226 ? 37.519 24.769 -38.524 1.00 79.44 226 GLU A CA 1
ATOM 1783 C C . GLU A 1 226 ? 38.858 25.462 -38.772 1.00 79.44 226 GLU A C 1
ATOM 1785 O O . GLU A 1 226 ? 39.125 26.496 -38.166 1.00 79.44 226 GLU A O 1
ATOM 1790 N N . MET A 1 227 ? 39.657 24.993 -39.734 1.00 78.56 227 MET A N 1
ATOM 1791 C CA . MET A 1 227 ? 40.858 25.700 -40.180 1.00 78.56 227 MET A CA 1
ATOM 1792 C C . MET A 1 227 ? 40.509 27.095 -40.702 1.00 78.56 227 MET A C 1
ATOM 1794 O O . MET A 1 227 ? 41.156 28.065 -40.320 1.00 78.56 227 MET A O 1
ATOM 1798 N N . LYS A 1 228 ? 39.460 27.231 -41.524 1.00 79.56 228 LYS A N 1
ATOM 1799 C CA . LYS A 1 228 ? 38.987 28.537 -42.011 1.00 79.56 228 LYS A CA 1
ATOM 1800 C C . LYS A 1 228 ? 38.515 29.436 -40.871 1.00 79.56 228 LYS A C 1
ATOM 1802 O O . LYS A 1 228 ? 38.831 30.616 -40.890 1.00 79.56 228 LYS A O 1
ATOM 1807 N N . LYS A 1 229 ? 37.810 28.903 -39.873 1.00 76.44 229 LYS A N 1
ATOM 1808 C CA . LYS A 1 229 ? 37.364 29.632 -38.679 1.00 76.44 229 LYS A CA 1
ATOM 1809 C C . LYS A 1 229 ? 38.555 30.052 -37.828 1.00 76.44 229 LYS A C 1
ATOM 1811 O O . LYS A 1 229 ? 38.604 31.197 -37.419 1.00 76.44 229 LYS A O 1
ATOM 1816 N N . LYS A 1 230 ? 39.538 29.179 -37.616 1.00 72.88 230 LYS A N 1
ATOM 1817 C CA . LYS A 1 230 ? 40.769 29.479 -36.875 1.00 72.88 230 LYS A CA 1
ATOM 1818 C C . LYS A 1 230 ? 41.614 30.542 -37.578 1.00 72.88 230 LYS A C 1
ATOM 1820 O O . LYS A 1 230 ? 42.175 31.398 -36.910 1.00 72.88 230 LYS A O 1
ATOM 1825 N N . VAL A 1 231 ? 41.658 30.518 -38.910 1.00 69.06 231 VAL A N 1
ATOM 1826 C CA . VAL A 1 231 ? 42.293 31.561 -39.731 1.00 69.06 231 VAL A CA 1
ATOM 1827 C C . VAL A 1 231 ? 41.507 32.875 -39.658 1.00 69.06 231 VAL A C 1
ATOM 1829 O O . VAL A 1 231 ? 42.113 33.925 -39.492 1.00 69.06 231 VAL A O 1
ATOM 1832 N N . LEU A 1 232 ? 40.172 32.835 -39.696 1.00 61.72 232 LEU A N 1
ATOM 1833 C CA . LEU A 1 232 ? 39.324 34.029 -39.575 1.00 61.72 232 LEU A CA 1
ATOM 1834 C C . LEU A 1 232 ? 39.336 34.627 -38.154 1.00 61.72 232 LEU A C 1
ATOM 1836 O O . LEU A 1 232 ? 39.267 35.836 -37.994 1.00 61.72 232 LEU A O 1
ATOM 1840 N N . SER A 1 233 ? 39.462 33.793 -37.120 1.00 56.03 233 SER A N 1
ATOM 1841 C CA . SER A 1 233 ? 39.637 34.207 -35.722 1.00 56.03 233 SER A CA 1
ATOM 1842 C C . SER A 1 233 ? 41.044 34.729 -35.418 1.00 56.03 233 SER A C 1
ATOM 1844 O O . SER A 1 233 ? 41.242 35.299 -34.353 1.00 56.03 233 SER A O 1
ATOM 1846 N N . PHE A 1 234 ? 42.013 34.534 -36.320 1.00 54.22 234 PHE A N 1
ATOM 1847 C CA . PHE A 1 234 ? 43.356 35.110 -36.209 1.00 54.22 234 PHE A CA 1
ATOM 1848 C C . PHE A 1 234 ? 43.460 36.492 -36.883 1.00 54.22 234 PHE A C 1
ATOM 1850 O O . PHE A 1 234 ? 44.349 37.261 -36.541 1.00 54.22 234 PHE A O 1
ATOM 1857 N N . ASP A 1 235 ? 42.550 36.817 -37.809 1.00 51.50 235 ASP A N 1
ATOM 1858 C CA . ASP A 1 235 ? 42.536 38.083 -38.568 1.00 51.50 235 ASP A CA 1
ATOM 1859 C C . ASP A 1 235 ? 41.604 39.153 -37.948 1.00 51.50 235 ASP A C 1
ATOM 1861 O O . ASP A 1 235 ? 41.531 40.284 -38.422 1.00 51.50 235 ASP A O 1
ATOM 1865 N N . GLY A 1 236 ? 40.878 38.800 -36.879 1.00 49.56 236 GLY A N 1
ATOM 1866 C CA . GLY A 1 236 ? 39.989 39.692 -36.130 1.00 49.56 236 GLY A CA 1
ATOM 1867 C C . GLY A 1 236 ? 40.637 40.199 -34.845 1.00 49.56 236 GLY A C 1
ATOM 1868 O O . GLY A 1 236 ? 40.461 39.602 -33.786 1.00 49.56 236 GLY A O 1
ATOM 1869 N N . ASP A 1 237 ? 41.369 41.302 -34.957 1.00 49.16 237 ASP A N 1
ATOM 1870 C CA . ASP A 1 237 ? 41.998 42.053 -33.865 1.00 49.16 237 ASP A CA 1
ATOM 1871 C C . ASP A 1 237 ? 40.940 42.887 -33.106 1.00 49.16 237 ASP A C 1
ATOM 1873 O O . ASP A 1 237 ? 40.928 44.113 -33.172 1.00 49.16 237 ASP A O 1
ATOM 1877 N N . ASP A 1 238 ? 39.994 42.218 -32.434 1.00 43.16 238 ASP A N 1
ATOM 1878 C CA . ASP A 1 238 ? 39.042 42.867 -31.525 1.00 43.16 238 ASP A CA 1
ATOM 1879 C C . ASP A 1 238 ? 38.956 42.124 -30.185 1.00 43.16 238 ASP A C 1
ATOM 1881 O O . ASP A 1 238 ? 38.765 40.910 -30.088 1.00 43.16 238 ASP A O 1
ATOM 1885 N N . GLU A 1 239 ? 39.113 42.922 -29.141 1.00 48.62 239 GLU A N 1
ATOM 1886 C CA . GLU A 1 239 ? 39.367 42.641 -27.733 1.00 48.62 239 GLU A CA 1
ATOM 1887 C C . GLU A 1 239 ? 38.195 41.930 -27.014 1.00 48.62 239 GLU A C 1
ATOM 1889 O O . GLU A 1 239 ? 37.681 42.389 -25.994 1.00 48.62 239 GLU A O 1
ATOM 1894 N N . ILE A 1 240 ? 37.739 40.779 -27.514 1.00 50.66 240 ILE A N 1
ATOM 1895 C CA . ILE A 1 240 ? 36.742 39.949 -26.825 1.00 50.66 240 ILE A CA 1
ATOM 1896 C C . ILE A 1 240 ? 37.476 38.957 -25.927 1.00 50.66 240 ILE A C 1
ATOM 1898 O O . ILE A 1 240 ? 37.828 37.845 -26.311 1.00 50.66 240 ILE A O 1
ATOM 1902 N N . ASN A 1 241 ? 37.701 39.413 -24.699 1.00 50.53 241 ASN A N 1
ATOM 1903 C CA . ASN A 1 241 ? 38.249 38.689 -23.559 1.00 50.53 241 ASN A CA 1
ATOM 1904 C C . ASN A 1 241 ? 37.857 37.179 -23.548 1.00 50.53 241 ASN A C 1
ATOM 1906 O O . ASN A 1 241 ? 36.722 36.838 -23.186 1.00 50.53 241 ASN A O 1
ATOM 1910 N N . PRO A 1 242 ? 38.769 36.248 -23.905 1.00 53.28 242 PRO A N 1
ATOM 1911 C CA . PRO A 1 242 ? 38.461 34.819 -24.076 1.00 53.28 242 PRO A CA 1
ATOM 1912 C C . PRO A 1 242 ? 38.086 34.114 -22.762 1.00 53.28 242 PRO A C 1
ATOM 1914 O O . PRO A 1 242 ? 37.493 33.038 -22.768 1.00 53.28 242 PRO A O 1
ATOM 1917 N N . SER A 1 243 ? 38.372 34.739 -21.619 1.00 52.81 243 SER A N 1
ATOM 1918 C CA . SER A 1 243 ? 38.044 34.228 -20.285 1.00 52.81 243 SER A CA 1
ATOM 1919 C C . SER A 1 243 ? 36.533 34.207 -19.988 1.00 52.81 243 SER A C 1
ATOM 1921 O O . SER A 1 243 ? 36.049 33.303 -19.305 1.00 52.81 243 SER A O 1
ATOM 1923 N N . SER A 1 244 ? 35.754 35.140 -20.551 1.00 54.31 244 SER A N 1
ATOM 1924 C CA . SER A 1 244 ? 34.296 35.199 -20.350 1.00 54.31 244 SER A CA 1
ATOM 1925 C C . SER A 1 244 ? 33.557 34.134 -21.173 1.00 54.31 244 SER A C 1
ATOM 1927 O O . SER A 1 244 ? 32.666 33.448 -20.660 1.00 54.31 244 SER A O 1
ATOM 1929 N N . ALA A 1 245 ? 33.984 33.914 -22.421 1.00 58.31 245 ALA A N 1
ATOM 1930 C CA . ALA A 1 245 ? 33.423 32.888 -23.304 1.00 58.31 245 ALA A CA 1
ATOM 1931 C C . ALA A 1 245 ? 33.697 31.461 -22.791 1.00 58.31 245 ALA A C 1
ATOM 1933 O O . ALA A 1 245 ? 32.813 30.611 -22.830 1.00 58.31 245 ALA A O 1
ATOM 1934 N N . VAL A 1 246 ? 34.882 31.208 -22.224 1.00 61.91 246 VAL A N 1
ATOM 1935 C CA . VAL A 1 246 ? 35.209 29.912 -21.603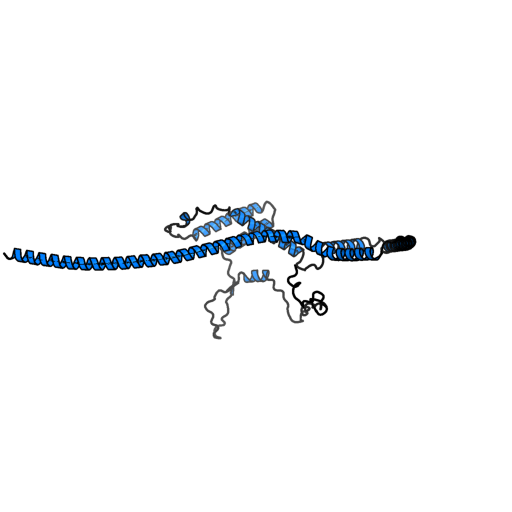 1.00 61.91 246 VAL A CA 1
ATOM 1936 C C . VAL A 1 246 ? 34.402 29.691 -20.318 1.00 61.91 246 VAL A C 1
ATOM 1938 O O . VAL A 1 246 ? 33.865 28.608 -20.117 1.00 61.91 246 VAL A O 1
ATOM 1941 N N . SER A 1 247 ? 34.218 30.718 -19.479 1.00 64.50 247 SER A N 1
ATOM 1942 C CA . SER A 1 247 ? 33.411 30.590 -18.253 1.00 64.50 247 SER A CA 1
ATOM 1943 C C . SER A 1 247 ? 31.921 30.339 -18.521 1.00 64.50 247 SER A C 1
ATOM 1945 O O . SER A 1 247 ? 31.255 29.661 -17.742 1.00 64.50 247 SER A O 1
ATOM 1947 N N . THR A 1 248 ? 31.386 30.881 -19.618 1.00 67.56 248 THR A N 1
ATOM 1948 C CA . THR A 1 248 ? 29.995 30.658 -20.036 1.00 67.56 248 THR A CA 1
ATOM 1949 C C . THR A 1 248 ? 29.827 29.309 -20.720 1.00 67.56 248 THR A C 1
ATOM 1951 O O . THR A 1 248 ? 28.814 28.663 -20.486 1.00 67.56 248 THR A O 1
ATOM 1954 N N . ALA A 1 249 ? 30.827 28.844 -21.474 1.00 72.75 249 ALA A N 1
ATOM 1955 C CA . ALA A 1 249 ? 30.854 27.494 -22.027 1.00 72.75 249 ALA A CA 1
ATOM 1956 C C . ALA A 1 249 ? 30.926 26.420 -20.930 1.00 72.75 249 ALA A C 1
ATOM 1958 O O . ALA A 1 249 ? 30.148 25.482 -20.986 1.00 72.75 249 ALA A O 1
ATOM 1959 N N . ILE A 1 250 ? 31.763 26.595 -19.898 1.00 75.25 250 ILE A N 1
ATOM 1960 C CA . ILE A 1 250 ? 31.844 25.667 -18.752 1.00 75.25 250 ILE A CA 1
ATOM 1961 C C . ILE A 1 250 ? 30.523 25.643 -17.975 1.00 75.25 250 ILE A C 1
ATOM 1963 O O . ILE A 1 250 ? 29.995 24.581 -17.691 1.00 75.25 250 ILE A O 1
ATOM 1967 N N . LYS A 1 251 ? 29.928 26.810 -17.693 1.00 79.50 251 LYS A N 1
ATOM 1968 C CA . LYS A 1 251 ? 28.607 26.881 -17.042 1.00 79.50 251 LYS A CA 1
ATOM 1969 C C . LYS A 1 251 ? 27.495 26.263 -17.886 1.00 79.50 251 LYS A C 1
ATOM 1971 O O . LYS A 1 251 ? 26.524 25.756 -17.336 1.00 79.50 251 LYS A O 1
ATOM 1976 N N . LEU A 1 252 ? 27.595 26.375 -19.208 1.00 83.0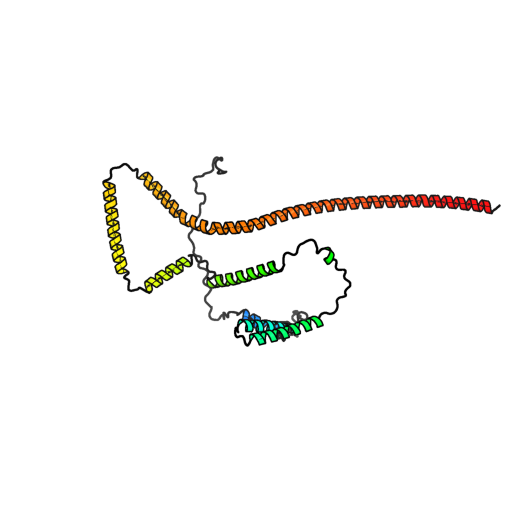6 252 LEU A N 1
ATOM 1977 C CA . LEU A 1 252 ? 26.641 25.786 -20.135 1.00 83.06 252 LEU A CA 1
ATOM 1978 C C . LEU A 1 252 ? 26.806 24.264 -20.181 1.00 83.06 252 LEU A C 1
ATOM 1980 O O . LEU A 1 252 ? 25.799 23.568 -20.168 1.00 83.06 252 LEU A O 1
ATOM 1984 N N . ASP A 1 253 ? 28.042 23.770 -20.182 1.00 83.44 253 ASP A N 1
ATOM 1985 C CA . ASP A 1 253 ? 28.372 22.345 -20.127 1.00 83.44 253 ASP A CA 1
ATOM 1986 C C . ASP A 1 253 ? 27.901 21.720 -18.804 1.00 83.44 253 ASP A C 1
ATOM 1988 O O . ASP A 1 253 ? 27.166 20.736 -18.826 1.00 83.44 253 ASP A O 1
ATOM 1992 N N . ASP A 1 254 ? 28.145 22.387 -17.669 1.00 85.75 254 ASP A N 1
ATOM 1993 C CA . ASP A 1 254 ? 27.571 22.026 -16.363 1.00 85.75 254 ASP A CA 1
ATOM 1994 C C . ASP A 1 254 ? 26.035 21.961 -16.424 1.00 85.75 254 ASP A C 1
ATOM 1996 O O . ASP A 1 254 ? 25.407 21.047 -15.884 1.00 85.75 254 ASP A O 1
ATOM 2000 N N . LEU A 1 255 ? 25.389 22.925 -17.092 1.00 80.00 255 LEU A N 1
ATOM 2001 C CA . LEU A 1 255 ? 23.932 22.946 -17.222 1.00 80.00 255 LEU A CA 1
ATOM 2002 C C . LEU A 1 255 ? 23.425 21.798 -18.104 1.00 80.00 255 LEU A C 1
ATOM 2004 O O . LEU A 1 255 ? 22.393 21.201 -17.790 1.00 80.00 255 LEU A O 1
ATOM 2008 N N . TYR A 1 256 ? 24.145 21.468 -19.177 1.00 85.62 256 TYR A N 1
ATOM 2009 C CA . TYR A 1 256 ? 23.861 20.310 -20.022 1.00 85.62 256 TYR A CA 1
ATOM 2010 C C . TYR A 1 256 ? 24.096 18.989 -19.286 1.00 85.62 256 TYR A C 1
ATOM 2012 O O . TYR A 1 256 ? 23.329 18.054 -19.499 1.00 85.62 256 TYR A O 1
ATOM 2020 N N . GLU A 1 257 ? 25.059 18.920 -18.368 1.00 88.56 257 GLU A N 1
ATOM 2021 C CA . GLU A 1 257 ? 25.280 17.762 -17.501 1.00 88.56 257 GLU A CA 1
ATOM 2022 C C . GLU A 1 257 ? 24.119 17.570 -16.512 1.00 88.56 257 GLU A C 1
ATOM 2024 O O . GLU A 1 257 ? 23.670 16.447 -16.268 1.00 88.56 257 GLU A O 1
ATOM 2029 N N . LYS A 1 258 ? 23.561 18.661 -15.964 1.00 86.31 258 LYS A N 1
ATOM 2030 C CA . LYS A 1 258 ? 22.423 18.578 -15.029 1.00 86.31 258 LYS A CA 1
ATOM 2031 C C . LYS A 1 258 ? 21.064 18.437 -15.724 1.00 86.31 258 LYS A C 1
ATOM 2033 O O . LYS A 1 258 ? 20.127 17.927 -15.105 1.00 86.31 258 LYS A O 1
ATOM 2038 N N . LEU A 1 259 ? 20.926 18.810 -16.996 1.00 87.56 259 LEU A N 1
ATOM 2039 C CA . LEU A 1 259 ? 19.655 18.772 -17.734 1.00 87.56 259 LEU A CA 1
ATOM 2040 C C . LEU A 1 259 ? 18.993 17.373 -17.778 1.00 87.56 259 LEU A C 1
ATOM 2042 O O . LEU A 1 259 ? 17.788 17.291 -17.526 1.00 87.56 259 LEU A O 1
ATOM 2046 N N . PRO A 1 260 ? 19.710 16.258 -18.028 1.00 86.69 260 PRO A N 1
ATOM 2047 C CA . PRO A 1 260 ? 19.127 14.917 -17.987 1.00 86.69 260 PRO A CA 1
ATOM 2048 C C . PRO A 1 260 ? 18.521 14.566 -16.626 1.00 86.69 260 PRO A C 1
ATOM 2050 O O . PRO A 1 260 ? 17.441 13.974 -16.568 1.00 86.69 260 PRO A O 1
ATOM 2053 N N . THR A 1 261 ? 19.171 14.969 -15.529 1.00 84.75 261 THR A N 1
ATOM 2054 C CA . THR A 1 261 ? 18.657 14.706 -14.177 1.00 84.75 261 THR A CA 1
ATOM 2055 C C . THR A 1 261 ? 17.397 15.522 -13.905 1.00 84.75 261 THR A C 1
ATOM 2057 O O . THR A 1 261 ? 16.398 14.972 -13.444 1.00 84.75 261 THR A O 1
ATOM 2060 N N . ILE A 1 262 ? 17.376 16.798 -14.303 1.00 86.25 262 ILE A N 1
ATOM 2061 C CA . ILE A 1 262 ? 16.190 17.661 -14.212 1.00 86.25 262 ILE A CA 1
ATOM 2062 C C . ILE A 1 262 ? 15.037 17.100 -15.049 1.00 86.25 262 ILE A C 1
ATOM 2064 O O . ILE A 1 262 ? 13.908 17.054 -14.570 1.00 86.25 262 ILE A O 1
ATOM 2068 N N . ASN A 1 263 ? 15.301 16.619 -16.266 1.00 85.50 263 ASN A N 1
ATOM 2069 C CA . ASN A 1 263 ? 14.279 16.006 -17.115 1.00 85.50 263 ASN A CA 1
ATOM 2070 C C . ASN A 1 263 ? 13.705 14.726 -16.490 1.00 85.50 263 ASN A C 1
ATOM 2072 O O . ASN A 1 263 ? 12.487 14.536 -16.513 1.00 85.50 263 ASN A O 1
ATOM 2076 N N . LYS A 1 264 ? 14.546 13.890 -15.865 1.00 86.25 264 LYS A N 1
ATOM 2077 C CA . LYS A 1 264 ? 14.099 12.715 -15.100 1.00 86.25 264 LYS A CA 1
ATOM 2078 C C . LYS A 1 264 ? 13.195 13.123 -13.933 1.00 86.25 264 LYS A C 1
ATOM 2080 O O . LYS A 1 264 ? 12.115 12.559 -13.775 1.00 86.25 264 LYS A O 1
ATOM 2085 N N . TYR A 1 265 ? 13.586 14.127 -13.147 1.00 86.31 265 TYR A N 1
ATOM 2086 C CA . TYR A 1 265 ? 12.770 14.606 -12.027 1.00 86.31 265 TYR A CA 1
ATOM 2087 C C . TYR A 1 265 ? 11.474 15.279 -12.481 1.00 86.31 265 TYR A C 1
ATOM 2089 O O . TYR A 1 265 ? 10.433 15.061 -11.868 1.00 86.31 265 TYR A O 1
ATOM 2097 N N . ASN A 1 266 ? 11.499 16.036 -13.577 1.00 87.75 266 ASN A N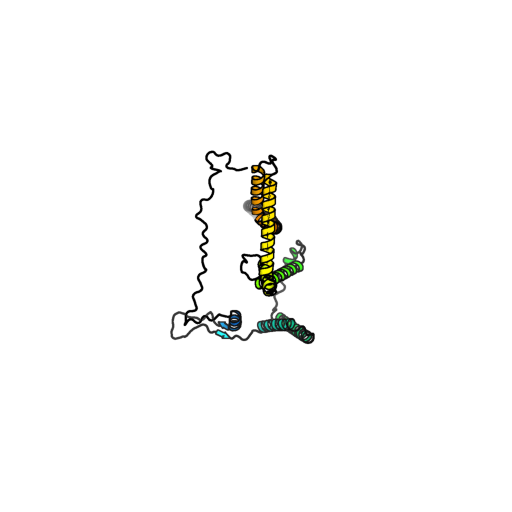 1
ATOM 2098 C CA . ASN A 1 266 ? 10.316 16.681 -14.140 1.00 87.75 266 ASN A CA 1
ATOM 2099 C C . ASN A 1 266 ? 9.290 15.654 -14.643 1.00 87.75 266 ASN A C 1
ATOM 2101 O O . ASN A 1 266 ? 8.092 15.834 -14.447 1.00 87.75 266 ASN A O 1
ATOM 2105 N N . ALA A 1 267 ? 9.746 14.538 -15.219 1.00 86.00 267 ALA A N 1
ATOM 2106 C CA . ALA A 1 267 ? 8.865 13.440 -15.613 1.00 86.00 267 ALA A CA 1
ATOM 2107 C C . ALA A 1 267 ? 8.177 12.765 -14.407 1.00 86.00 267 ALA A C 1
ATOM 2109 O O . ALA A 1 267 ? 7.030 12.332 -14.507 1.00 86.00 267 ALA A O 1
ATOM 2110 N N . VAL A 1 268 ? 8.850 12.702 -13.253 1.00 88.00 268 VAL A N 1
ATOM 2111 C CA . VAL A 1 268 ? 8.345 12.039 -12.035 1.00 88.00 268 VAL A CA 1
ATOM 2112 C C . VAL A 1 268 ? 7.554 12.990 -11.121 1.00 88.00 268 VAL A C 1
ATOM 2114 O O . VAL A 1 268 ? 6.652 12.555 -10.401 1.00 88.00 268 VAL A O 1
ATOM 2117 N N . ALA A 1 269 ? 7.813 14.298 -11.179 1.00 87.19 269 ALA A N 1
ATOM 2118 C CA . ALA A 1 269 ? 7.134 15.330 -10.395 1.00 87.19 269 ALA A CA 1
ATOM 2119 C C . ALA A 1 269 ? 5.590 15.295 -10.462 1.00 87.19 269 ALA A C 1
ATOM 2121 O O . ALA A 1 269 ? 4.967 15.341 -9.397 1.00 87.19 269 ALA A O 1
ATOM 2122 N N . PRO A 1 270 ? 4.927 15.169 -11.634 1.00 89.44 270 PRO A N 1
ATOM 2123 C CA . PRO A 1 270 ? 3.465 15.094 -11.680 1.00 89.44 270 PRO A CA 1
ATOM 2124 C C . PRO A 1 270 ? 2.921 13.827 -11.004 1.00 89.44 270 PRO A C 1
ATOM 2126 O O . PRO A 1 270 ? 1.883 13.885 -10.340 1.00 89.44 270 PRO A O 1
ATOM 2129 N N . MET A 1 271 ? 3.634 12.697 -11.095 1.00 86.88 271 MET A N 1
ATOM 2130 C CA . MET A 1 271 ? 3.254 11.468 -10.391 1.00 86.88 271 MET A CA 1
ATOM 2131 C C . MET A 1 271 ? 3.371 11.642 -8.875 1.00 86.88 271 MET A C 1
ATOM 2133 O O . MET A 1 271 ? 2.430 11.313 -8.151 1.00 86.88 271 MET A O 1
ATOM 2137 N N . LEU A 1 272 ? 4.461 12.236 -8.384 1.00 87.75 272 LEU A N 1
ATOM 2138 C CA . LEU A 1 272 ? 4.624 12.550 -6.961 1.00 87.75 272 LEU A CA 1
ATOM 2139 C C . LEU A 1 272 ? 3.556 13.523 -6.460 1.00 87.75 272 LEU A C 1
ATOM 2141 O O . LEU A 1 272 ? 3.013 13.314 -5.380 1.00 87.75 272 LEU A O 1
ATOM 2145 N N . LEU A 1 273 ? 3.188 14.530 -7.253 1.00 90.88 273 LEU A N 1
ATOM 2146 C CA . LEU A 1 273 ? 2.114 15.462 -6.912 1.00 90.88 273 LEU A CA 1
ATOM 2147 C C . LEU A 1 273 ? 0.756 14.750 -6.815 1.00 90.88 273 LEU A C 1
ATOM 2149 O O . LEU A 1 273 ? -0.014 15.010 -5.892 1.00 90.88 273 LEU A O 1
ATOM 2153 N N . SER A 1 274 ? 0.464 13.816 -7.726 1.00 87.56 274 SER A N 1
ATOM 2154 C CA . SER A 1 274 ? -0.765 13.012 -7.671 1.00 87.56 274 SER A CA 1
ATOM 2155 C C . SER A 1 274 ? -0.809 12.095 -6.441 1.00 87.56 274 SER A C 1
ATOM 2157 O O . SER A 1 274 ? -1.836 12.014 -5.757 1.00 87.56 274 SER A O 1
ATOM 2159 N N . ARG A 1 275 ? 0.327 11.474 -6.090 1.00 88.69 275 ARG A N 1
ATOM 2160 C CA . ARG A 1 275 ? 0.476 10.664 -4.875 1.00 88.69 275 ARG A CA 1
ATOM 2161 C C . ARG A 1 275 ? 0.338 11.524 -3.628 1.00 88.69 275 ARG A C 1
ATOM 2163 O O . ARG A 1 275 ? -0.405 11.144 -2.736 1.00 88.69 275 ARG A O 1
ATOM 2170 N N . LEU A 1 276 ? 0.962 12.700 -3.592 1.00 90.12 276 LEU A N 1
ATOM 2171 C CA . LEU A 1 276 ? 0.848 13.651 -2.489 1.00 90.12 276 LEU A CA 1
ATOM 2172 C C . LEU A 1 276 ? -0.588 14.154 -2.329 1.00 90.12 276 LEU A C 1
ATOM 2174 O O . LEU A 1 276 ? -1.061 14.270 -1.209 1.00 90.12 276 LEU A O 1
ATOM 2178 N N . LYS A 1 277 ? -1.315 14.400 -3.423 1.00 89.25 277 LYS A N 1
ATOM 2179 C CA . LYS A 1 277 ? -2.734 14.781 -3.373 1.00 89.25 277 LYS A CA 1
ATOM 2180 C C . LYS A 1 277 ? -3.599 13.660 -2.791 1.00 89.25 277 LYS A C 1
ATOM 2182 O O . LYS A 1 277 ? -4.480 13.924 -1.977 1.00 89.25 277 LYS A O 1
ATOM 2187 N N . THR A 1 278 ? -3.330 12.415 -3.177 1.00 89.31 278 THR A N 1
ATOM 2188 C CA . THR A 1 278 ? -4.027 11.235 -2.638 1.00 89.31 278 THR A CA 1
ATOM 2189 C C . THR A 1 278 ? -3.687 11.027 -1.161 1.00 89.31 278 THR A C 1
ATOM 2191 O O . THR A 1 278 ? -4.578 10.850 -0.335 1.00 89.31 278 THR A O 1
ATOM 2194 N N . LEU A 1 279 ? -2.409 11.143 -0.808 1.00 87.88 279 LEU A N 1
ATOM 2195 C CA . LEU A 1 279 ? -1.918 11.031 0.560 1.00 87.88 279 LEU A CA 1
ATOM 2196 C C . LEU A 1 279 ? -2.402 12.192 1.439 1.00 87.88 279 LEU A C 1
ATOM 2198 O O . LEU A 1 279 ? -2.702 11.986 2.603 1.00 87.88 279 LEU A O 1
ATOM 2202 N N . SER A 1 280 ? -2.554 13.398 0.892 1.00 89.56 280 SER A N 1
ATOM 2203 C CA . SER A 1 280 ? -3.109 14.557 1.596 1.00 89.56 280 SER A CA 1
ATOM 2204 C C . SER A 1 280 ? -4.549 14.310 2.032 1.00 89.56 280 SER A C 1
ATOM 2206 O O . SER A 1 280 ? -4.910 14.708 3.135 1.00 89.56 280 SER A O 1
ATOM 2208 N N . LYS A 1 281 ? -5.349 13.605 1.222 1.00 90.75 281 LYS A N 1
ATOM 2209 C CA . LYS A 1 281 ? -6.685 13.165 1.636 1.00 90.75 281 LYS A CA 1
ATOM 2210 C C . LYS A 1 281 ? -6.604 12.198 2.820 1.00 90.75 281 LYS A C 1
ATOM 2212 O O . LYS A 1 281 ? -7.295 12.402 3.807 1.00 90.75 281 LYS A O 1
ATOM 2217 N N . VAL A 1 282 ? -5.702 11.217 2.760 1.00 90.69 282 VAL A N 1
ATOM 2218 C CA . VAL A 1 282 ? -5.469 10.276 3.871 1.00 90.69 282 VAL A CA 1
ATOM 2219 C C . VAL A 1 282 ? -4.983 10.998 5.134 1.00 90.69 282 VAL A C 1
ATOM 2221 O O . VAL A 1 282 ? -5.452 10.700 6.226 1.00 90.69 282 VAL A O 1
ATOM 2224 N N . HIS A 1 283 ? -4.087 11.979 5.009 1.00 91.31 283 HIS A N 1
ATOM 2225 C CA . HIS A 1 283 ? -3.636 12.792 6.139 1.00 91.31 283 HIS A CA 1
ATOM 2226 C C . HIS A 1 283 ? -4.758 13.644 6.727 1.00 91.31 283 HIS A C 1
ATOM 2228 O O . HIS A 1 283 ? -4.817 13.789 7.945 1.00 91.31 283 HIS A O 1
ATOM 2234 N N . GLN A 1 284 ? -5.652 14.183 5.896 1.00 91.75 284 GLN A N 1
ATOM 2235 C CA . GLN A 1 284 ? -6.824 14.902 6.382 1.00 91.75 284 GLN A CA 1
ATOM 2236 C C . GLN A 1 284 ? -7.748 13.967 7.169 1.00 91.75 284 GLN A C 1
ATOM 2238 O O . GLN A 1 284 ? -8.158 14.313 8.273 1.00 91.75 284 GLN A O 1
ATOM 2243 N N . ASP A 1 285 ? -8.012 12.766 6.652 1.00 88.81 285 ASP A N 1
ATOM 2244 C CA . ASP A 1 285 ? -8.817 11.757 7.346 1.00 88.81 285 ASP A CA 1
ATOM 2245 C C . ASP A 1 285 ? -8.145 11.337 8.672 1.00 88.81 285 ASP A C 1
ATOM 2247 O O . ASP A 1 285 ? -8.802 11.245 9.713 1.00 88.81 285 ASP A O 1
ATOM 2251 N N . MET A 1 286 ? -6.817 11.181 8.688 1.00 92.19 286 MET A N 1
ATOM 2252 C CA . MET A 1 286 ? -6.048 10.909 9.907 1.00 92.19 286 MET A CA 1
ATOM 2253 C C . MET A 1 286 ? -6.146 12.056 10.920 1.00 92.19 286 MET A C 1
ATOM 2255 O O . MET A 1 286 ? -6.356 11.792 12.100 1.00 92.19 286 MET A O 1
ATOM 2259 N N . ALA A 1 287 ? -6.058 13.314 10.482 1.00 93.19 287 ALA A N 1
ATOM 2260 C CA . ALA A 1 287 ? -6.245 14.470 11.356 1.00 93.19 287 ALA A CA 1
ATOM 2261 C C . ALA A 1 287 ? -7.649 14.468 11.982 1.00 93.19 287 ALA A C 1
ATOM 2263 O O . ALA A 1 287 ? -7.774 14.569 13.198 1.00 93.19 287 ALA A O 1
ATOM 2264 N N . THR A 1 288 ? -8.694 14.218 11.184 1.00 93.06 288 THR A N 1
ATOM 2265 C CA . THR A 1 288 ? -10.064 14.104 11.718 1.00 93.06 288 THR A CA 1
ATOM 2266 C C . THR A 1 288 ? -10.232 12.926 12.678 1.00 93.06 288 THR A C 1
ATOM 2268 O O . THR A 1 288 ? -11.012 13.008 13.622 1.00 93.06 288 THR A O 1
ATOM 2271 N N . THR A 1 289 ? -9.482 11.840 12.479 1.00 93.81 289 THR A N 1
ATOM 2272 C CA . THR A 1 289 ? -9.489 10.679 13.380 1.00 93.81 289 THR A CA 1
ATOM 2273 C C . THR A 1 289 ? -8.817 11.008 14.712 1.00 93.81 289 THR A C 1
ATOM 2275 O O . THR A 1 289 ? -9.300 10.588 15.760 1.00 93.81 289 THR A O 1
ATOM 2278 N N . ILE A 1 290 ? -7.732 11.785 14.692 1.00 94.62 290 ILE A N 1
ATOM 2279 C CA . ILE A 1 290 ? -7.071 12.275 15.906 1.00 94.62 290 ILE A CA 1
ATOM 2280 C C . ILE A 1 290 ? -8.011 13.209 16.677 1.00 94.62 290 ILE A C 1
ATOM 2282 O O . ILE A 1 290 ? -8.164 13.042 17.886 1.00 94.62 290 ILE A O 1
ATOM 2286 N N . ASP A 1 291 ? -8.701 14.120 15.990 1.00 94.25 291 ASP A N 1
ATOM 2287 C CA . ASP A 1 291 ? -9.696 15.002 16.611 1.00 94.25 291 ASP A CA 1
ATOM 2288 C C . ASP A 1 291 ? -10.865 14.204 17.213 1.00 94.25 291 ASP A C 1
ATOM 2290 O O . ASP A 1 291 ? -11.285 14.464 18.342 1.00 94.25 291 ASP A O 1
ATOM 2294 N N . LEU A 1 292 ? -11.357 13.181 16.500 1.00 94.50 292 LEU A N 1
ATOM 2295 C CA . LEU A 1 292 ? -12.377 12.265 17.012 1.00 94.50 292 LEU A CA 1
ATOM 2296 C C . LEU A 1 292 ? -11.876 11.522 18.256 1.00 94.50 292 LEU A C 1
ATOM 2298 O O . LEU A 1 292 ? -12.598 11.459 19.247 1.00 94.50 292 LEU A O 1
ATOM 2302 N N . SER A 1 293 ? -10.646 11.006 18.242 1.00 95.69 293 SER A N 1
ATOM 2303 C CA . SER A 1 293 ? -10.038 10.356 19.408 1.00 95.69 293 SER A CA 1
ATOM 2304 C C . SER A 1 293 ? -9.948 11.310 20.597 1.00 95.69 293 SER A C 1
ATOM 2306 O O . SER A 1 293 ? -10.317 10.932 21.703 1.00 95.69 293 SER A O 1
ATOM 2308 N N . GLY A 1 294 ? -9.535 12.560 20.374 1.00 95.75 294 GLY A N 1
ATOM 2309 C CA . GLY A 1 294 ? -9.521 13.587 21.416 1.00 95.75 294 GLY A CA 1
ATOM 2310 C C . GLY A 1 294 ? -10.919 13.885 21.964 1.00 95.75 294 GLY A C 1
ATOM 2311 O O . GLY A 1 294 ? -11.092 14.050 23.170 1.00 95.75 294 GLY A O 1
ATOM 2312 N N . SER A 1 295 ? -11.943 13.893 21.104 1.00 94.62 295 SER A N 1
ATOM 2313 C CA . SER A 1 295 ? -13.334 14.058 21.540 1.00 94.62 295 SER A CA 1
ATOM 2314 C C . SER A 1 295 ? -13.848 12.862 22.349 1.00 94.62 295 SER A C 1
ATOM 2316 O O . SER A 1 295 ? -14.557 13.055 23.333 1.00 94.62 295 SER A O 1
ATOM 2318 N N . ILE A 1 296 ? -13.452 11.636 21.989 1.00 95.50 296 ILE A N 1
ATOM 2319 C CA . ILE A 1 296 ? -13.776 10.423 22.747 1.00 95.50 296 ILE A CA 1
ATOM 2320 C C . ILE A 1 296 ? -13.099 10.472 24.114 1.00 95.50 296 ILE A C 1
ATOM 2322 O O . ILE A 1 296 ? -13.763 10.213 25.111 1.00 95.50 296 ILE A O 1
ATOM 2326 N N . ASP A 1 297 ? -11.827 10.860 24.183 1.00 96.69 297 ASP A N 1
ATOM 2327 C CA . ASP A 1 297 ? -11.118 11.016 25.455 1.00 96.69 297 ASP A CA 1
ATOM 2328 C C . ASP A 1 297 ? -11.803 12.046 26.358 1.00 96.69 297 ASP A C 1
ATOM 2330 O O . ASP A 1 297 ? -11.940 11.812 27.560 1.00 96.69 297 ASP A O 1
ATOM 2334 N N . GLN A 1 298 ? -12.299 13.152 25.794 1.00 96.00 298 GLN A N 1
ATOM 2335 C CA . GLN A 1 298 ? -13.080 14.130 26.549 1.00 96.00 298 GLN A CA 1
ATOM 2336 C C . GLN A 1 298 ? -14.401 13.534 27.059 1.00 96.00 298 GLN A C 1
ATOM 2338 O O . GLN A 1 298 ? -14.711 13.666 28.240 1.00 96.00 298 GLN A O 1
ATOM 2343 N N . ILE A 1 299 ? -15.151 12.824 26.210 1.00 95.75 299 ILE A N 1
ATOM 2344 C CA . ILE A 1 299 ? -16.401 12.154 26.607 1.00 95.75 299 ILE A CA 1
ATOM 2345 C C . ILE A 1 299 ? -16.138 11.098 27.688 1.00 95.75 299 ILE A C 1
ATOM 2347 O O . ILE A 1 299 ? -16.927 10.957 28.618 1.00 95.75 299 ILE A O 1
ATOM 2351 N N . LEU A 1 300 ? -15.031 10.359 27.599 1.00 95.06 300 LEU A N 1
ATOM 2352 C CA . LEU A 1 300 ? -14.637 9.385 28.614 1.00 95.06 300 LEU A CA 1
ATOM 2353 C C . LEU A 1 300 ? -14.299 10.067 29.941 1.00 95.06 300 LEU A C 1
ATOM 2355 O O . LEU A 1 300 ? -14.701 9.569 30.992 1.00 95.06 300 LEU A O 1
ATOM 2359 N N . GLN A 1 301 ? -13.610 11.210 29.916 1.00 96.56 301 GLN A N 1
ATOM 2360 C CA . GLN A 1 301 ? -13.369 12.007 31.123 1.00 96.56 301 GLN A CA 1
ATOM 2361 C C . GLN A 1 301 ? -14.680 12.504 31.745 1.00 96.56 301 GLN A C 1
ATOM 2363 O O . GLN A 1 301 ? -14.848 12.401 32.963 1.00 96.56 301 GLN A O 1
ATOM 2368 N N . ASP A 1 302 ? -15.622 12.970 30.926 1.00 96.50 302 ASP A N 1
ATOM 2369 C CA . ASP A 1 302 ? -16.938 13.417 31.383 1.00 96.50 302 ASP A CA 1
ATOM 2370 C C . ASP A 1 302 ? -17.750 12.249 31.975 1.00 96.50 302 ASP A C 1
ATOM 2372 O O . ASP A 1 302 ? -18.314 12.378 33.060 1.00 96.50 302 ASP A O 1
ATOM 2376 N N . LEU A 1 303 ? -17.730 11.066 31.348 1.00 95.94 303 LEU A N 1
ATOM 2377 C CA . LEU A 1 303 ? -18.388 9.858 31.862 1.00 95.94 303 LEU A CA 1
ATOM 2378 C C . LEU A 1 303 ? -17.789 9.430 33.207 1.00 95.94 303 LEU A C 1
ATOM 2380 O O . LEU A 1 303 ? -18.521 9.099 34.138 1.00 95.94 303 LEU A O 1
ATOM 2384 N N . VAL A 1 304 ? -16.463 9.474 33.352 1.00 96.75 304 VAL A N 1
ATOM 2385 C CA . VAL A 1 304 ? -15.798 9.194 34.634 1.00 96.75 304 VAL A CA 1
ATOM 2386 C C . VAL A 1 304 ? -16.242 10.189 35.711 1.00 96.75 304 VAL A C 1
ATOM 2388 O O . VAL A 1 304 ? -16.481 9.789 36.856 1.00 96.75 304 VAL A O 1
ATOM 2391 N N . LEU A 1 305 ? -16.389 11.471 35.366 1.00 96.25 305 LEU A N 1
ATOM 2392 C CA . LEU A 1 305 ? -16.898 12.488 36.285 1.00 96.25 305 LEU A CA 1
ATOM 2393 C C . LEU A 1 305 ? -18.360 12.220 36.668 1.00 96.25 305 LEU A C 1
ATOM 2395 O O . LEU A 1 305 ? -18.701 12.268 37.852 1.00 96.25 305 LEU A O 1
ATOM 2399 N N . ASP A 1 306 ? -19.207 11.881 35.701 1.00 96.62 306 ASP A N 1
ATOM 2400 C CA . ASP A 1 306 ? -20.607 11.538 35.934 1.00 96.62 306 ASP A CA 1
ATOM 2401 C C . ASP A 1 306 ? -20.744 10.287 36.796 1.00 96.62 306 ASP A C 1
ATOM 2403 O O . ASP A 1 306 ? -21.520 10.287 37.748 1.00 96.62 306 ASP A O 1
ATOM 2407 N N . MET A 1 307 ? -19.934 9.256 36.561 1.00 95.25 307 MET A N 1
ATOM 2408 C CA . MET A 1 307 ? -19.907 8.052 37.391 1.00 95.25 307 MET A CA 1
ATOM 2409 C C . MET A 1 307 ? -19.553 8.386 38.844 1.00 95.25 307 MET A C 1
ATOM 2411 O O . MET A 1 307 ? -20.182 7.878 39.772 1.00 95.25 307 MET A O 1
ATOM 2415 N N . LYS A 1 308 ? -18.605 9.303 39.063 1.00 96.31 308 LYS A N 1
ATOM 2416 C CA . LYS A 1 308 ? -18.278 9.802 40.404 1.00 96.31 308 LYS A CA 1
ATOM 2417 C C . LYS A 1 308 ? -19.440 10.583 41.026 1.00 96.31 308 LYS A C 1
ATOM 2419 O O . LYS A 1 308 ? -19.707 10.438 42.218 1.00 96.31 308 LYS A O 1
ATOM 2424 N N . ASN A 1 309 ? -20.147 11.396 40.243 1.00 96.25 309 ASN A N 1
ATOM 2425 C CA . ASN A 1 309 ? -21.332 12.119 40.711 1.00 96.25 309 ASN A CA 1
ATOM 2426 C C . ASN A 1 309 ? -22.482 11.161 41.063 1.00 96.25 309 ASN A C 1
ATOM 2428 O O . ASN A 1 309 ? -23.189 11.381 42.052 1.00 96.25 309 ASN A O 1
ATOM 2432 N N . TRP A 1 310 ? -22.658 10.087 40.291 1.00 96.44 310 TRP A N 1
ATOM 2433 C CA . TRP A 1 310 ? -23.627 9.025 40.560 1.00 96.44 310 TRP A CA 1
ATOM 2434 C C . TRP A 1 310 ? -23.280 8.278 41.843 1.00 96.44 310 TRP A C 1
ATOM 2436 O O . TRP A 1 310 ? -24.155 8.108 42.686 1.00 96.44 310 TRP A O 1
ATOM 2446 N N . ASP A 1 311 ? -22.012 7.927 42.051 1.00 97.06 311 ASP A N 1
ATOM 2447 C CA . ASP A 1 311 ? -21.545 7.272 43.276 1.00 97.06 311 ASP A CA 1
ATOM 2448 C C . ASP A 1 311 ? -21.803 8.134 44.525 1.00 97.06 311 ASP A C 1
ATOM 2450 O O . ASP A 1 311 ? -22.365 7.678 45.525 1.00 97.06 311 ASP A O 1
ATOM 2454 N N . GLN A 1 312 ? -21.519 9.436 44.440 1.00 96.25 312 GLN A N 1
ATOM 2455 C CA . GLN A 1 312 ? -21.844 10.382 45.511 1.00 96.25 312 GLN A CA 1
ATOM 2456 C C . GLN A 1 312 ? -23.351 10.513 45.746 1.00 96.25 312 GLN A C 1
ATOM 2458 O O . GLN A 1 312 ? -23.792 10.622 46.891 1.00 96.25 312 GLN A O 1
ATOM 2463 N N . SER A 1 313 ? -24.152 10.524 44.681 1.00 96.12 313 SER A N 1
ATOM 2464 C CA . SER A 1 313 ? -25.610 10.639 44.779 1.00 96.12 313 SER A CA 1
ATOM 2465 C C . SER A 1 313 ? -26.233 9.382 45.383 1.00 96.12 313 SER A C 1
ATOM 2467 O O . SER A 1 313 ? -27.114 9.490 46.233 1.00 96.12 313 SER A O 1
ATOM 2469 N N . ILE A 1 314 ? -25.732 8.201 45.017 1.00 96.94 314 ILE A N 1
ATOM 2470 C CA . ILE A 1 314 ? -26.123 6.915 45.603 1.00 96.94 314 ILE A CA 1
ATOM 2471 C C . ILE A 1 314 ? -25.716 6.860 47.074 1.00 96.94 314 ILE A C 1
ATOM 2473 O O . ILE A 1 314 ? -26.528 6.474 47.910 1.00 96.94 314 ILE A O 1
ATOM 2477 N N . THR A 1 315 ? -24.506 7.307 47.416 1.00 96.06 315 THR A N 1
ATOM 2478 C CA . THR A 1 315 ? -24.043 7.361 48.809 1.00 96.06 315 THR A CA 1
ATOM 2479 C C . THR A 1 315 ? -24.935 8.275 49.648 1.00 96.06 315 THR A C 1
ATOM 2481 O O . THR A 1 315 ? -25.429 7.856 50.691 1.00 96.06 315 THR A O 1
ATOM 2484 N N . LYS A 1 316 ? -25.244 9.483 49.158 1.00 96.56 316 LYS A N 1
ATOM 2485 C CA . LYS A 1 316 ? -26.187 10.402 49.819 1.00 96.56 316 LYS A CA 1
ATOM 2486 C C . LYS A 1 316 ? -27.584 9.802 49.954 1.00 96.56 316 LYS A C 1
ATOM 2488 O O . LYS A 1 316 ? -28.225 9.976 50.987 1.00 96.56 316 LYS A O 1
ATOM 2493 N N . LEU A 1 317 ? -28.069 9.101 48.928 1.00 96.81 317 LEU A N 1
ATOM 2494 C CA . LEU A 1 317 ? -29.359 8.418 48.981 1.00 96.81 317 LEU A CA 1
ATOM 2495 C C . LEU A 1 317 ? -29.340 7.329 50.056 1.00 96.81 317 LEU A C 1
ATOM 2497 O O . LEU A 1 317 ? -30.265 7.264 50.860 1.00 96.81 317 LEU A O 1
ATOM 2501 N N . ASN A 1 318 ? -28.274 6.538 50.131 1.00 95.94 318 ASN A N 1
ATOM 2502 C CA . ASN A 1 318 ? -28.114 5.492 51.134 1.00 95.94 318 ASN A CA 1
ATOM 2503 C C . ASN A 1 318 ? -28.031 6.063 52.562 1.00 95.94 318 ASN A C 1
ATOM 2505 O O . ASN A 1 318 ? -28.699 5.575 53.473 1.00 95.94 318 ASN A O 1
ATOM 2509 N N . GLU A 1 319 ? -27.286 7.153 52.758 1.00 95.94 319 GLU A N 1
ATOM 2510 C CA . GLU A 1 319 ? -27.252 7.893 54.025 1.00 95.94 319 GLU A CA 1
ATOM 2511 C C . GLU A 1 319 ? -28.641 8.425 54.398 1.00 95.94 319 GLU A C 1
ATOM 2513 O O . GLU A 1 319 ? -29.084 8.278 55.540 1.00 95.94 319 GLU A O 1
ATOM 2518 N N . SER A 1 320 ? -29.365 8.999 53.431 1.00 95.69 320 SER A N 1
ATOM 2519 C CA . SER A 1 320 ? -30.728 9.486 53.647 1.00 95.69 320 SER A CA 1
ATOM 2520 C C . SER A 1 320 ? -31.691 8.353 54.004 1.00 95.69 320 SER A C 1
ATOM 2522 O O . SER A 1 320 ? -32.480 8.507 54.931 1.00 95.69 320 SER A O 1
ATOM 2524 N N . LEU A 1 321 ? -31.583 7.193 53.347 1.00 96.19 321 LEU A N 1
ATOM 2525 C CA . LEU A 1 321 ? -32.402 6.012 53.611 1.00 96.19 321 LEU A CA 1
ATOM 2526 C C . LEU A 1 321 ? -32.133 5.467 55.013 1.00 96.19 321 LEU A C 1
ATOM 2528 O O . LEU A 1 321 ? -33.075 5.229 55.760 1.00 96.19 321 LEU A O 1
ATOM 2532 N N . THR A 1 322 ? -30.861 5.373 55.403 1.00 95.12 322 THR A N 1
ATOM 2533 C CA . THR A 1 322 ? -30.451 4.956 56.752 1.00 95.12 322 THR A CA 1
ATOM 2534 C C . THR A 1 322 ? -30.977 5.929 57.816 1.00 95.12 322 THR A C 1
ATOM 2536 O O . THR A 1 322 ? -31.436 5.527 58.885 1.00 95.12 322 THR A O 1
ATOM 2539 N N . SER A 1 323 ? -30.960 7.235 57.527 1.00 94.81 323 SER A N 1
ATOM 2540 C CA . SER A 1 323 ? -31.557 8.260 58.391 1.00 94.81 323 SER A CA 1
ATOM 2541 C C . SER A 1 323 ? -33.079 8.103 58.498 1.00 94.81 323 SER A C 1
ATOM 2543 O O . SER A 1 323 ? -33.628 8.162 59.600 1.00 94.81 323 SER A O 1
ATOM 2545 N N . TYR A 1 324 ? -33.773 7.851 57.382 1.00 95.06 324 TYR A N 1
ATOM 2546 C CA . TYR A 1 324 ? -35.211 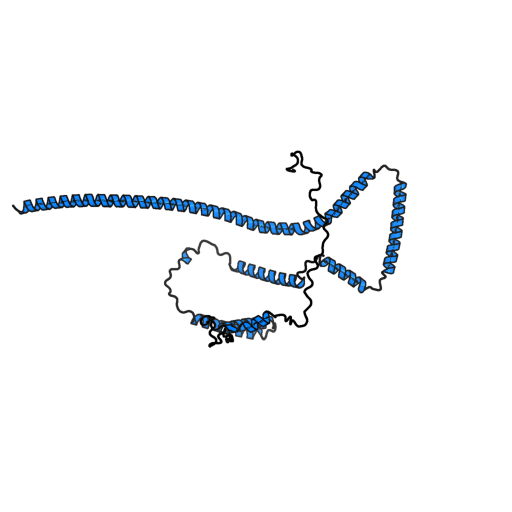7.579 57.379 1.00 95.06 324 TYR A CA 1
ATOM 2547 C C . TYR A 1 324 ? -35.562 6.306 58.146 1.00 95.06 324 TYR A C 1
ATOM 2549 O O . TYR A 1 324 ? -36.517 6.331 58.916 1.00 95.06 324 TYR A O 1
ATOM 2557 N N . GLU A 1 325 ? -34.788 5.235 57.991 1.00 94.69 325 GLU A N 1
ATOM 2558 C CA . GLU A 1 325 ? -34.955 3.985 58.733 1.00 94.69 325 GLU A CA 1
ATOM 2559 C C . GLU A 1 325 ? -34.814 4.222 60.239 1.00 94.69 325 GLU A C 1
ATOM 2561 O O . GLU A 1 325 ? -35.708 3.869 61.006 1.00 94.69 325 GLU A O 1
ATOM 2566 N N . LYS A 1 326 ? -33.770 4.941 60.665 1.00 94.81 326 LYS A N 1
ATOM 2567 C CA . LYS A 1 326 ? -33.571 5.300 62.074 1.00 94.81 326 LYS A CA 1
ATOM 2568 C C . LYS A 1 326 ? -34.706 6.166 62.628 1.00 94.81 326 LYS A C 1
ATOM 2570 O O . LYS A 1 326 ? -35.178 5.928 63.740 1.00 94.81 326 LYS A O 1
ATOM 2575 N N . ASN A 1 327 ? -35.155 7.167 61.870 1.00 94.81 327 ASN A N 1
ATOM 2576 C CA . ASN A 1 327 ? -36.279 8.020 62.266 1.00 94.81 327 ASN A CA 1
ATOM 2577 C C . ASN A 1 327 ? -37.588 7.224 62.338 1.00 94.81 327 ASN A C 1
ATOM 2579 O O . ASN A 1 327 ? -38.401 7.450 63.234 1.00 94.81 327 ASN A O 1
ATOM 2583 N N . PHE A 1 328 ? -37.795 6.286 61.413 1.00 94.25 328 PHE A N 1
ATOM 2584 C CA . PHE A 1 328 ? -38.945 5.393 61.413 1.00 94.25 328 PHE A CA 1
ATOM 2585 C C . PHE A 1 328 ? -38.915 4.448 62.613 1.00 94.25 328 PHE A C 1
ATOM 2587 O O . PHE A 1 328 ? -39.939 4.282 63.268 1.00 94.25 328 PHE A O 1
ATOM 2594 N N . GLU A 1 329 ? -37.757 3.888 62.959 1.00 94.12 329 GLU A N 1
ATOM 2595 C CA . GLU A 1 329 ? -37.606 3.022 64.124 1.00 94.12 329 GLU A CA 1
ATOM 2596 C C . GLU A 1 329 ? -37.862 3.789 65.429 1.00 94.12 329 GLU A C 1
ATOM 2598 O O . GLU A 1 329 ? -38.635 3.327 66.265 1.00 94.12 329 GLU A O 1
ATOM 2603 N N . GLN A 1 330 ? -37.331 5.009 65.566 1.00 94.06 330 GLN A N 1
ATOM 2604 C CA . GLN A 1 330 ? -37.623 5.894 66.704 1.00 94.06 330 GLN A CA 1
ATOM 2605 C C . GLN A 1 330 ? -39.102 6.295 66.793 1.00 94.06 330 GLN A C 1
ATOM 2607 O O . GLN A 1 330 ? -39.684 6.330 67.877 1.00 94.06 330 GLN A O 1
ATOM 2612 N N . ASN A 1 331 ? -39.738 6.599 65.662 1.00 92.12 331 ASN A N 1
ATOM 2613 C CA . ASN A 1 331 ? -41.164 6.907 65.640 1.00 92.12 331 ASN A CA 1
ATOM 2614 C C . ASN A 1 331 ? -41.993 5.659 65.980 1.00 92.12 331 ASN A C 1
ATOM 2616 O O . ASN A 1 331 ? -42.918 5.726 66.784 1.00 92.12 331 ASN A O 1
ATOM 2620 N N . SER A 1 332 ? -41.623 4.493 65.444 1.00 93.81 332 SER A N 1
ATOM 2621 C CA . SER A 1 332 ? -42.282 3.224 65.741 1.00 93.81 332 SER A CA 1
ATOM 2622 C C . SER A 1 332 ? -42.164 2.844 67.215 1.00 93.81 332 SER A C 1
ATOM 2624 O O . SER A 1 332 ? -43.133 2.313 67.759 1.00 93.81 332 SER A O 1
ATOM 2626 N N . THR A 1 333 ? -41.023 3.077 67.868 1.00 93.50 333 THR A N 1
ATOM 2627 C CA . THR A 1 333 ? -40.873 2.816 69.307 1.00 93.50 333 THR A CA 1
ATOM 2628 C C . THR A 1 333 ? -41.714 3.782 70.130 1.00 93.50 333 THR A C 1
ATOM 2630 O O . THR A 1 333 ? -42.456 3.323 70.994 1.00 93.50 333 THR A O 1
ATOM 2633 N N . SER A 1 334 ? -41.705 5.079 69.804 1.00 93.06 334 SER A N 1
ATOM 2634 C CA . SER A 1 334 ? -42.550 6.078 70.473 1.00 93.06 334 SER A CA 1
ATOM 2635 C C . SER A 1 334 ? -44.049 5.800 70.294 1.00 93.06 334 SER A C 1
ATOM 2637 O O . SER A 1 334 ? -44.822 5.896 71.246 1.00 93.06 334 SER A O 1
ATOM 2639 N N . LEU A 1 335 ? -44.483 5.388 69.098 1.00 93.56 335 LEU A N 1
ATOM 2640 C CA . LEU A 1 335 ? -45.859 4.952 68.843 1.00 93.56 335 LEU A CA 1
ATOM 2641 C C . LEU A 1 335 ? -46.210 3.697 69.639 1.00 93.56 335 LEU A C 1
ATOM 2643 O O . LEU A 1 335 ? -47.300 3.632 70.199 1.00 93.56 335 LEU A O 1
ATOM 2647 N N . ARG A 1 336 ? -45.308 2.711 69.712 1.00 93.38 336 ARG A N 1
ATOM 2648 C CA . ARG A 1 336 ? -45.526 1.485 70.491 1.00 93.38 336 ARG A CA 1
ATOM 2649 C C . ARG A 1 336 ? -45.665 1.788 71.982 1.00 93.38 336 ARG A C 1
ATOM 2651 O O . ARG A 1 336 ? -46.570 1.251 72.610 1.00 93.38 336 ARG A O 1
ATOM 2658 N N . GLU A 1 337 ? -44.820 2.661 72.521 1.00 92.44 337 GLU A N 1
ATOM 2659 C CA . GLU A 1 337 ? -44.907 3.147 73.902 1.00 92.44 337 GLU A CA 1
ATOM 2660 C C . GLU A 1 337 ? -46.246 3.852 74.143 1.00 92.44 337 GLU A C 1
ATOM 2662 O O . GLU A 1 337 ? -47.000 3.473 75.032 1.00 92.44 337 GLU A O 1
ATOM 2667 N N . ARG A 1 338 ? -46.629 4.773 73.255 1.00 92.12 338 ARG A N 1
ATOM 2668 C CA . ARG A 1 338 ? -47.897 5.500 73.364 1.00 92.12 338 ARG A CA 1
ATOM 2669 C C . ARG A 1 338 ? -49.123 4.591 73.249 1.00 92.12 338 ARG A C 1
ATOM 2671 O O . ARG A 1 338 ? -50.119 4.827 73.925 1.00 92.12 338 ARG A O 1
ATOM 2678 N N . VAL A 1 339 ? -49.071 3.557 72.407 1.00 93.56 339 VAL A N 1
ATOM 2679 C CA . VAL A 1 339 ? -50.113 2.521 72.317 1.00 93.56 339 VAL A CA 1
ATOM 2680 C C . VAL A 1 339 ? -50.151 1.685 73.595 1.00 93.56 339 VAL A C 1
ATOM 2682 O O . VAL A 1 339 ? -51.240 1.419 74.090 1.00 93.56 339 VAL A O 1
ATOM 2685 N N . SER A 1 340 ? -48.998 1.316 74.156 1.00 91.00 340 SER A N 1
ATOM 2686 C CA . SER A 1 340 ? -48.916 0.616 75.443 1.00 91.00 340 SER A CA 1
ATOM 2687 C C . SER A 1 340 ? -49.545 1.438 76.569 1.00 91.00 340 SER A C 1
ATOM 2689 O O . SER A 1 340 ? -50.365 0.917 77.321 1.00 91.00 340 SER A O 1
ATOM 2691 N N . ASP A 1 341 ? -49.245 2.734 76.643 1.00 91.19 341 ASP A N 1
ATOM 2692 C CA . ASP A 1 341 ? -49.847 3.649 77.619 1.00 91.19 341 ASP A CA 1
ATOM 2693 C C . ASP A 1 341 ? -51.367 3.755 77.445 1.00 91.19 341 ASP A C 1
ATOM 2695 O O . ASP A 1 341 ? -52.119 3.793 78.420 1.00 91.19 341 ASP A O 1
ATOM 2699 N N . LEU A 1 342 ? -51.838 3.784 76.195 1.00 90.06 342 LEU A N 1
ATOM 2700 C CA . LEU A 1 342 ? -53.264 3.762 75.872 1.00 90.06 342 LEU A CA 1
ATOM 2701 C C . LEU A 1 342 ? -53.926 2.448 76.292 1.00 90.06 342 LEU A C 1
ATOM 2703 O O . LEU A 1 342 ? -55.019 2.497 76.847 1.00 90.06 342 LEU A O 1
ATOM 2707 N N . ILE A 1 343 ? -53.280 1.301 76.072 1.00 89.50 343 ILE A N 1
ATOM 2708 C CA . ILE A 1 343 ? -53.780 -0.009 76.509 1.00 89.50 343 ILE A CA 1
ATOM 2709 C C . ILE A 1 343 ? -53.889 -0.046 78.032 1.00 89.50 343 ILE A C 1
ATOM 2711 O O . ILE A 1 343 ? -54.960 -0.363 78.537 1.00 89.50 343 ILE A O 1
ATOM 2715 N N . LEU A 1 344 ? -52.846 0.367 78.759 1.00 87.44 344 LEU A N 1
ATOM 2716 C CA . LEU A 1 344 ? -52.874 0.439 80.224 1.00 87.44 344 LEU A CA 1
ATOM 2717 C C . LEU A 1 344 ? -53.992 1.356 80.727 1.00 87.44 344 LEU A C 1
ATOM 2719 O O . LEU A 1 344 ? -54.689 1.036 81.689 1.00 87.44 344 LEU A O 1
ATOM 2723 N N . LYS A 1 345 ? -54.207 2.492 80.056 1.00 84.56 345 LYS A N 1
ATOM 2724 C CA . LYS A 1 345 ? -55.285 3.415 80.411 1.00 84.56 345 LYS A CA 1
ATOM 2725 C C . LYS A 1 345 ? -56.667 2.826 80.128 1.00 84.56 345 LYS A C 1
ATOM 2727 O O . LYS A 1 345 ? -57.559 2.976 80.958 1.00 84.56 345 LYS A O 1
ATOM 2732 N N . VAL A 1 346 ? -56.850 2.140 79.002 1.00 85.31 346 VAL A N 1
ATOM 2733 C CA . VAL A 1 346 ? -58.095 1.425 78.674 1.00 85.31 346 VAL A CA 1
ATOM 2734 C C . VAL A 1 346 ? -58.351 0.290 79.664 1.00 85.31 346 VAL A C 1
ATOM 2736 O O . VAL A 1 346 ? -59.478 0.132 80.115 1.00 85.31 346 VAL A O 1
ATOM 2739 N N . GLU A 1 347 ? -57.321 -0.452 80.059 1.00 81.94 347 GLU A N 1
ATOM 2740 C CA . GLU A 1 347 ? -57.427 -1.527 81.044 1.00 81.94 347 GLU A CA 1
ATOM 2741 C C . GLU A 1 347 ? -57.835 -0.974 82.415 1.00 81.94 347 GLU A C 1
ATOM 2743 O O . GLU A 1 347 ? -58.795 -1.467 83.005 1.00 81.94 347 GLU A O 1
ATOM 2748 N N . SER A 1 348 ? -57.239 0.146 82.848 1.00 80.94 348 SER A N 1
ATOM 2749 C CA . SER A 1 348 ? -57.643 0.847 84.079 1.00 80.94 348 SER A CA 1
ATOM 2750 C C . SER A 1 348 ? -59.080 1.383 84.050 1.00 80.94 348 SER A C 1
ATOM 2752 O O . SER A 1 348 ? -59.709 1.494 85.092 1.00 80.94 348 SER A O 1
ATOM 2754 N N . LEU A 1 349 ? -59.612 1.689 82.863 1.00 74.69 349 LEU A N 1
ATOM 2755 C CA . LEU A 1 349 ? -60.999 2.126 82.654 1.00 74.69 349 LEU A CA 1
ATOM 2756 C C . LEU A 1 349 ? -61.984 0.959 82.495 1.00 74.69 349 LEU A C 1
ATOM 2758 O O . LEU A 1 349 ? -63.187 1.182 82.545 1.00 74.69 349 LEU A O 1
ATOM 2762 N N . SER A 1 350 ? -61.491 -0.258 82.260 1.00 69.75 350 SER A N 1
ATOM 2763 C CA . SER A 1 350 ? -62.297 -1.473 82.103 1.00 69.75 350 SER A CA 1
ATOM 2764 C C . SER A 1 350 ? -62.396 -2.296 83.394 1.00 69.75 350 SER A C 1
ATOM 2766 O O . SER A 1 350 ? -63.111 -3.298 83.406 1.00 69.75 350 SER A O 1
ATOM 2768 N N . THR A 1 351 ? -61.635 -1.941 84.437 1.00 55.62 351 THR A N 1
ATOM 2769 C CA . THR A 1 351 ? -61.638 -2.628 85.745 1.00 55.62 351 THR A CA 1
ATOM 2770 C C . THR A 1 351 ? -62.434 -1.906 86.841 1.00 55.62 351 THR A C 1
ATOM 2772 O O . THR A 1 351 ? -62.532 -2.442 87.944 1.00 55.62 351 THR A O 1
ATOM 2775 N N . ASP A 1 352 ? -63.028 -0.754 86.522 1.00 44.81 352 ASP A N 1
ATOM 2776 C CA . ASP A 1 352 ? -64.183 -0.152 87.215 1.00 44.81 352 ASP A CA 1
ATOM 2777 C C . ASP A 1 352 ? -65.470 -0.530 86.461 1.00 44.81 352 ASP A C 1
ATOM 2779 O O . ASP A 1 352 ? -66.526 -0.696 87.119 1.00 44.81 352 ASP A O 1
#

InterPro domains:
  IPR028133 Dynamitin [PF04912] (154-342)
  IPR028133 Dynamitin [PTHR15346] (156-347)

Radius of gyration: 46.34 Å; chains: 1; bounding box: 108×97×137 Å

Foldseek 3Di:
DDPPPPDPPDDPPDDPDDDDPPDPPPPPPPDDPPDDPPDPPDDDDPVVVCVVCVQWDQPDDDPDDPVPPPVDPDDGDIDRDDQDPVRVLVVLVVVLVVCVVVDPDPPVVVVSVVVVVVSVVVVVVVVVVPPPDDDPPDDCPVVVVPPDDDDPPVVVVVVVVVVVVVVVVVVVVVCVVVDPPPPPDPPVVVVVVVVVVVVCVVCVPPCPPVVVVVVVVVVVVVVVVVVVVVVVVVVDPDPPPVVVVVVVVVVVVVVVVCVVVVVVCVVCVVVVVVVVVVVVVVVVVVVVVVVVVVVVVVVVVVVVVVVVVVVVVVVVVVVVVVVVVVVVVVVVVVVVVVVVVVVVVVVVVVVD

Sequence (352 aa):
MDKYSGLPDIDQAGQEVFESSDVESELDLPVEAPAVEGVDNDKIDIEQSKTRFAHSEIIDSSAYDFLGNVSRLNGYHVSRVDETVEEKLSRITRELEEIKLQDDASKTTNQVNQLQDVLNLLKNSQALANGSVLRAECINIDSVFEKVIPPQEPNTRLQNLQNLVALEERLNAIETSLGNDDPTKPLNLTINELSRKIAIIENPEYNFEVIQSEINKLDKELERIEMKKKVLSFDGDDEINPSSAVSTAIKLDDLYEKLPTINKYNAVAPMLLSRLKTLSKVHQDMATTIDLSGSIDQILQDLVLDMKNWDQSITKLNESLTSYEKNFEQNSTSLRERVSDLILKVESLSTD

Organism: NCBI:txid5486

Secondary structure (DSSP, 8-state):
--TTTTSTT--SSS-S--------------PPPP--TT-------HHHHHHHHTTEEE--SS----S--TT------EEE----HHHHHHHHHHHHHHHHHH---TTHHHHHHHHHHHHHHHHHHHHHHH-----S----THHHHTTSS----HHHHHHHHHHHHHHHHHHHHHHHHH-SS--SS-HHHHHHHHHHHHHHHH-TTS-HHHHHHHHHHHHHHHHHHHHHHHHHTTS------HHHHHHHHHHHHHHHHHHHHHHHHHHHHHHHHHHHHHHHHHHHHHHHHHHHHHHHHHHHHHHHHHHHHHHHHHHHHHHHHHHHHHHHHHHHHHHHHHHHHHHHHHHHHH--
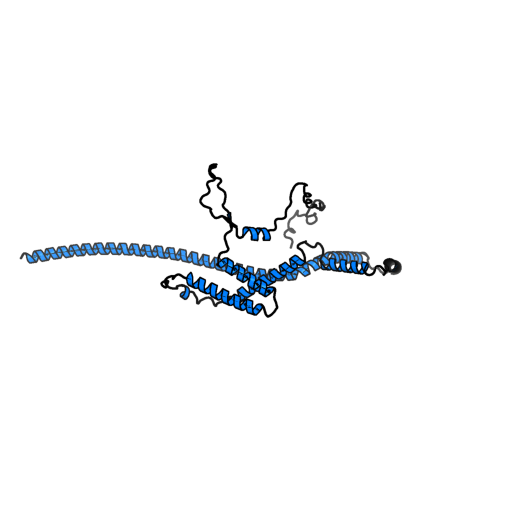
pLDDT: mean 77.29, std 14.37, range [39.25, 97.06]